Protein AF-A0A955T442-F1 (afdb_monomer)

Radius of gyration: 25.17 Å; Cα contacts (8 Å, |Δi|>4): 333; chains: 1; bounding box: 61×81×56 Å

Sequence (252 aa):
MSHRILSFNLIAILFVHSTSFGSAYDEAKENAAMAREALIRSRHTLHAYLDRRDPVTGLLPRSGQHPAWYVRDSAADLYPFLVLAARFVEPSVYENEMHEILRREIQQSTRLGWLSDNVAAGGGFEDPEIDLDRLIFGSSEYAKDGLLPLSERLGRTAWLDRMVHITDDILSHAPYETRFGKIPSLGSEVNGEMLQVLTRLAYLTHDPRYIDQAITITRFYFEEVIPKSNGLPPQTWNLAEEKPELGYFNLA

Structure (mmCIF, N/CA/C/O backbone):
data_AF-A0A955T442-F1
#
_entry.id   AF-A0A955T442-F1
#
loop_
_atom_site.group_PDB
_atom_site.id
_atom_site.type_symbol
_atom_site.label_atom_id
_atom_site.label_alt_id
_atom_site.label_comp_id
_atom_site.label_asym_id
_atom_site.label_entity_id
_atom_site.label_seq_id
_atom_site.pdbx_PDB_ins_code
_atom_site.Cartn_x
_atom_site.Cartn_y
_atom_site.Cartn_z
_atom_site.occupancy
_atom_site.B_iso_or_equiv
_atom_site.auth_seq_id
_atom_site.auth_comp_id
_atom_site.auth_asym_id
_atom_site.auth_atom_id
_atom_site.pdbx_PDB_model_num
ATOM 1 N N . MET A 1 1 ? 46.089 61.384 26.297 1.00 47.59 1 MET A N 1
ATOM 2 C CA . MET A 1 1 ? 44.889 60.774 25.686 1.00 47.59 1 MET A CA 1
ATOM 3 C C . MET A 1 1 ? 45.105 60.715 24.187 1.00 47.59 1 MET A C 1
ATOM 5 O O . MET A 1 1 ? 45.057 61.752 23.548 1.00 47.59 1 MET A O 1
ATOM 9 N N . SER A 1 2 ? 45.437 59.550 23.635 1.00 37.97 2 SER A N 1
ATOM 10 C CA . SER A 1 2 ? 45.362 59.332 22.188 1.00 37.97 2 SER A CA 1
ATOM 11 C C . SER A 1 2 ? 45.234 57.837 21.920 1.00 37.97 2 SER A C 1
ATOM 13 O O . SER A 1 2 ? 45.897 57.020 22.559 1.00 37.97 2 SER A O 1
ATOM 15 N N . HIS A 1 3 ? 44.271 57.512 21.072 1.00 38.09 3 HIS A N 1
ATOM 16 C CA . HIS A 1 3 ? 43.607 56.226 20.956 1.00 38.09 3 HIS A CA 1
ATOM 17 C C . HIS A 1 3 ? 44.457 55.194 20.204 1.00 38.09 3 HIS A C 1
ATOM 19 O O . HIS A 1 3 ? 44.985 55.466 19.130 1.00 38.09 3 HIS A O 1
ATOM 25 N N . ARG A 1 4 ? 44.534 53.974 20.750 1.00 43.00 4 ARG A N 1
ATOM 26 C CA . ARG A 1 4 ? 44.951 52.779 20.007 1.00 43.00 4 ARG A CA 1
ATOM 27 C C . ARG A 1 4 ? 43.800 52.370 19.087 1.00 43.00 4 ARG A C 1
ATOM 29 O O . ARG A 1 4 ? 42.778 51.903 19.578 1.00 43.00 4 ARG A O 1
ATOM 36 N N . ILE A 1 5 ? 43.965 52.538 17.779 1.00 42.72 5 ILE A N 1
ATOM 37 C CA . ILE A 1 5 ? 43.077 51.937 16.779 1.00 42.72 5 ILE A CA 1
ATOM 38 C C . ILE A 1 5 ? 43.714 50.607 16.375 1.00 42.72 5 ILE A C 1
ATOM 40 O O . ILE A 1 5 ? 44.768 50.575 15.745 1.00 42.72 5 ILE A O 1
ATOM 44 N N . LEU A 1 6 ? 43.103 49.511 16.825 1.00 41.78 6 LEU A N 1
ATOM 45 C CA . LEU A 1 6 ? 43.434 48.155 16.406 1.00 41.78 6 LEU A CA 1
ATOM 46 C C . LEU A 1 6 ? 42.739 47.910 15.059 1.00 41.78 6 LEU A C 1
ATOM 48 O O . LEU A 1 6 ? 41.518 47.780 15.002 1.00 41.78 6 LEU A O 1
ATOM 52 N N . SER A 1 7 ? 43.504 47.870 13.974 1.00 40.44 7 SER A N 1
ATOM 53 C CA . SER A 1 7 ? 42.997 47.493 12.654 1.00 40.44 7 SER A CA 1
ATOM 54 C C . SER A 1 7 ? 42.839 45.971 12.592 1.00 40.44 7 SER A C 1
ATOM 56 O O . SER A 1 7 ? 43.817 45.249 12.403 1.00 40.44 7 SER A O 1
ATOM 58 N N . PHE A 1 8 ? 41.618 45.467 12.770 1.00 41.31 8 PHE A N 1
ATOM 59 C CA . PHE A 1 8 ? 41.282 44.075 12.466 1.00 41.31 8 PHE A CA 1
ATOM 60 C C . PHE A 1 8 ? 41.100 43.930 10.950 1.00 41.31 8 PHE A C 1
ATOM 62 O O . PHE A 1 8 ? 40.083 44.340 10.396 1.00 41.31 8 PHE A O 1
ATOM 69 N N . ASN A 1 9 ? 42.089 43.348 10.270 1.00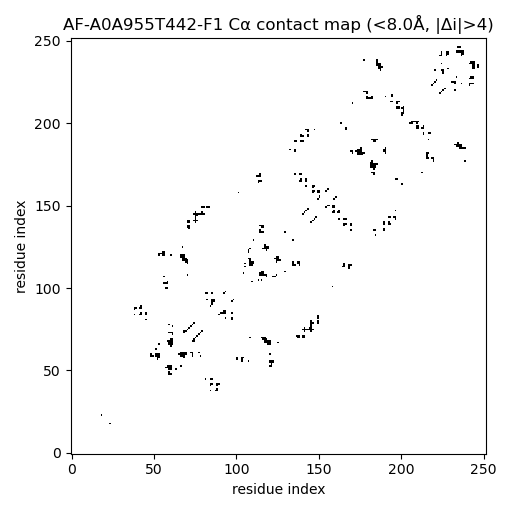 40.62 9 ASN A N 1
ATOM 70 C CA . ASN A 1 9 ? 41.908 42.851 8.909 1.00 40.62 9 ASN A CA 1
ATOM 71 C C . ASN A 1 9 ? 41.156 41.517 8.978 1.00 40.62 9 ASN A C 1
ATOM 73 O O . ASN A 1 9 ? 41.731 40.490 9.336 1.00 40.62 9 ASN A O 1
ATOM 77 N N . LEU A 1 10 ? 39.866 41.540 8.653 1.00 41.31 10 LEU A N 1
ATOM 78 C CA . LEU A 1 10 ? 39.067 40.339 8.441 1.00 41.31 10 LEU A CA 1
ATOM 79 C C . LEU A 1 10 ? 39.351 39.824 7.020 1.00 41.31 10 LEU A C 1
ATOM 81 O O . LEU A 1 10 ? 38.759 40.295 6.052 1.00 41.31 10 LEU A O 1
ATOM 85 N N . ILE A 1 11 ? 40.284 38.881 6.878 1.00 48.84 11 ILE A N 1
ATOM 86 C CA . ILE A 1 11 ? 40.442 38.125 5.630 1.00 48.84 11 ILE A CA 1
ATOM 87 C C . ILE A 1 11 ? 39.352 37.053 5.622 1.00 48.84 11 ILE A C 1
ATOM 89 O O . ILE A 1 11 ? 39.471 36.021 6.280 1.00 48.84 11 ILE A O 1
ATOM 93 N N . ALA A 1 12 ? 38.269 37.306 4.890 1.00 45.19 12 ALA A N 1
ATOM 94 C CA . ALA A 1 12 ? 37.307 36.272 4.541 1.00 45.19 12 ALA A CA 1
ATOM 95 C C . ALA A 1 12 ? 37.943 35.358 3.481 1.00 45.19 12 ALA A C 1
ATOM 97 O O . ALA A 1 12 ? 38.034 35.718 2.308 1.00 45.19 12 ALA A O 1
ATOM 98 N N . ILE A 1 13 ? 38.416 34.181 3.895 1.00 52.16 13 ILE A N 1
ATOM 99 C CA . ILE A 1 13 ? 38.818 33.123 2.965 1.00 52.16 13 ILE A CA 1
ATOM 100 C C . ILE A 1 13 ? 37.532 32.482 2.433 1.00 52.16 13 ILE A C 1
ATOM 102 O O . ILE A 1 13 ? 36.946 31.605 3.064 1.00 52.16 13 ILE A O 1
ATOM 106 N N . LEU A 1 14 ? 37.076 32.942 1.269 1.00 45.91 14 LEU A N 1
ATOM 107 C CA . LEU A 1 14 ? 36.134 32.196 0.440 1.00 45.91 14 LEU A CA 1
ATOM 108 C C . LEU A 1 14 ? 36.872 30.966 -0.104 1.00 45.91 14 LEU A C 1
ATOM 110 O O . LEU A 1 14 ? 37.621 31.061 -1.075 1.00 45.91 14 LEU A O 1
ATOM 114 N N . PHE A 1 15 ? 36.678 29.808 0.529 1.00 46.88 15 PHE A N 1
ATOM 115 C CA . PHE A 1 15 ? 37.059 28.523 -0.057 1.00 46.88 15 PHE A CA 1
ATOM 116 C C . PHE A 1 15 ? 36.136 28.226 -1.244 1.00 46.88 15 PHE A C 1
ATOM 118 O O . PHE A 1 15 ? 35.135 27.525 -1.122 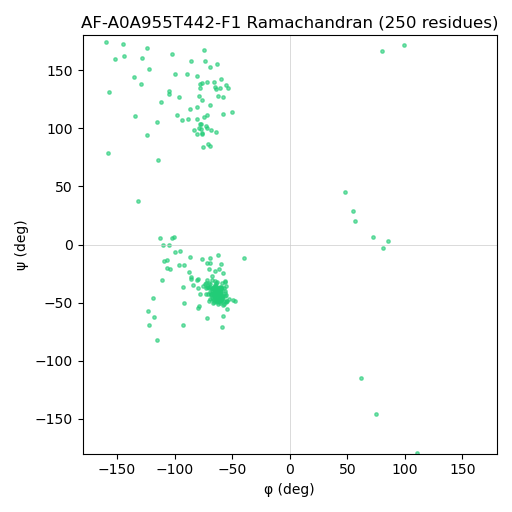1.00 46.88 15 PHE A O 1
ATOM 125 N N . VAL A 1 16 ? 36.481 28.757 -2.415 1.00 52.88 16 VAL A N 1
ATOM 126 C CA . VAL A 1 16 ? 35.985 28.221 -3.681 1.00 52.88 16 VAL A CA 1
ATOM 127 C C . VAL A 1 16 ? 36.698 26.886 -3.879 1.00 52.88 16 VAL A C 1
ATOM 129 O O . VAL A 1 16 ? 37.867 26.855 -4.266 1.00 52.88 16 VAL A O 1
ATOM 132 N N . HIS A 1 17 ? 36.021 25.776 -3.576 1.00 55.41 17 HIS A N 1
ATOM 133 C CA . HIS A 1 17 ? 36.455 24.472 -4.071 1.00 55.41 17 HIS A CA 1
ATOM 134 C C . HIS A 1 17 ? 36.343 24.514 -5.593 1.00 55.41 17 HIS A C 1
ATOM 136 O O . HIS A 1 17 ? 35.268 24.357 -6.164 1.00 55.41 17 HIS A O 1
ATOM 142 N N . SER A 1 18 ? 37.462 24.787 -6.253 1.00 53.59 18 SER A N 1
ATOM 143 C CA . SER A 1 18 ? 37.604 24.577 -7.685 1.00 53.59 18 SER A CA 1
ATOM 144 C C . SER A 1 18 ? 37.770 23.076 -7.892 1.00 53.59 18 SER A C 1
ATOM 146 O O . SER A 1 18 ? 38.882 22.559 -7.958 1.00 53.59 18 SER A O 1
ATOM 148 N N . THR A 1 19 ? 36.657 22.345 -7.948 1.00 58.25 19 THR A N 1
ATOM 149 C CA . THR A 1 19 ? 36.670 21.011 -8.545 1.00 58.25 19 THR A CA 1
ATOM 150 C C . THR A 1 19 ? 37.168 21.179 -9.974 1.00 58.25 19 THR A C 1
ATOM 152 O O . THR A 1 19 ? 36.542 21.840 -10.803 1.00 58.25 19 THR A O 1
ATOM 155 N N . SER A 1 20 ? 38.362 20.657 -10.254 1.00 60.78 20 SER A N 1
ATOM 156 C CA . SER A 1 20 ? 38.887 20.665 -11.613 1.00 60.78 20 SER A CA 1
ATOM 157 C C . SER A 1 20 ? 37.916 19.894 -12.511 1.00 60.78 20 SER A C 1
ATOM 159 O O . SER A 1 20 ? 37.349 18.880 -12.102 1.00 60.78 20 SER A O 1
ATOM 161 N N . PHE A 1 21 ? 37.718 20.349 -13.745 1.00 60.56 21 PHE A N 1
ATOM 162 C CA . PHE A 1 21 ? 36.822 19.666 -14.681 1.00 60.56 21 PHE A CA 1
ATOM 163 C C . PHE A 1 21 ? 37.217 18.190 -14.893 1.00 60.56 21 PHE A C 1
ATOM 165 O O . PHE A 1 21 ? 36.347 17.344 -15.065 1.00 60.56 21 PHE A O 1
ATOM 172 N N . GLY A 1 22 ? 38.517 17.869 -14.805 1.00 68.56 22 GLY A N 1
ATOM 173 C CA . GLY A 1 22 ? 39.028 16.495 -14.869 1.00 68.56 22 GLY A CA 1
ATOM 174 C C . GLY A 1 22 ? 38.540 15.617 -13.714 1.00 68.56 22 GLY A C 1
ATOM 175 O O . GLY A 1 22 ? 37.997 14.548 -13.960 1.00 68.56 22 GLY A O 1
ATOM 176 N N . SER A 1 23 ? 38.623 16.103 -12.470 1.00 80.75 23 SER A N 1
ATOM 177 C CA . SER A 1 23 ? 38.132 15.348 -11.307 1.00 80.75 23 SER A CA 1
ATOM 178 C C . SER A 1 23 ? 36.609 15.173 -11.318 1.00 80.75 23 SER A C 1
ATOM 180 O O . SER A 1 23 ? 36.122 14.106 -10.967 1.00 80.75 23 SER A O 1
ATOM 182 N N . ALA A 1 24 ? 35.855 16.184 -11.768 1.00 88.75 24 ALA A N 1
ATOM 183 C CA . ALA A 1 24 ? 34.398 16.075 -11.902 1.00 88.75 24 ALA A CA 1
ATOM 184 C C . ALA A 1 24 ? 33.981 15.111 -13.031 1.00 88.75 24 ALA A C 1
ATOM 186 O O . ALA A 1 24 ? 32.970 14.421 -12.920 1.00 88.75 24 ALA A O 1
ATOM 187 N N . TYR A 1 25 ? 34.756 15.048 -14.119 1.00 91.06 25 TYR A N 1
ATOM 188 C CA . TYR A 1 25 ? 34.523 14.109 -15.215 1.00 91.06 25 TYR A CA 1
ATOM 189 C C . TYR A 1 25 ? 34.783 12.657 -14.799 1.00 91.06 25 TYR A C 1
ATOM 191 O O . TYR A 1 25 ? 33.980 11.779 -15.118 1.00 91.06 25 TYR A O 1
ATOM 199 N N . ASP A 1 26 ? 35.870 12.402 -14.067 1.00 92.38 26 ASP A N 1
ATOM 200 C CA . ASP A 1 26 ? 36.186 11.061 -13.569 1.00 92.38 26 ASP A CA 1
ATOM 201 C C . ASP A 1 26 ? 35.134 10.579 -12.555 1.00 92.38 26 ASP A C 1
ATOM 203 O O . ASP A 1 26 ? 34.623 9.467 -12.692 1.00 92.38 26 ASP A O 1
ATOM 207 N N . GLU A 1 27 ? 34.699 11.445 -11.633 1.00 93.31 27 GLU A N 1
ATOM 208 C CA . GLU A 1 27 ? 33.597 11.149 -10.705 1.00 93.31 27 GLU A CA 1
ATOM 209 C C . GLU A 1 27 ? 32.282 10.866 -11.451 1.00 93.31 27 GLU A C 1
ATOM 211 O O . GLU A 1 27 ? 31.588 9.885 -11.173 1.00 93.31 27 GLU A O 1
ATOM 216 N N . ALA A 1 28 ? 31.942 11.678 -12.458 1.00 95.12 28 ALA A N 1
ATOM 217 C CA . ALA A 1 28 ? 30.762 11.442 -13.284 1.00 95.12 28 ALA A CA 1
ATOM 218 C C . ALA A 1 28 ? 30.835 10.094 -14.022 1.00 95.12 28 ALA A C 1
ATOM 220 O O . ALA A 1 28 ? 29.820 9.409 -14.157 1.00 95.12 28 ALA A O 1
ATOM 221 N N . LYS A 1 29 ? 32.024 9.687 -14.477 1.00 96.12 29 LYS A N 1
ATOM 222 C CA . LYS A 1 29 ? 32.248 8.403 -15.150 1.00 96.12 29 LYS A CA 1
ATOM 223 C C . LYS A 1 29 ? 32.085 7.217 -14.196 1.00 96.12 29 LYS A C 1
ATOM 225 O O . LYS A 1 29 ? 31.463 6.225 -14.580 1.00 96.12 29 LYS A O 1
ATOM 230 N N . GLU A 1 30 ? 32.606 7.310 -12.976 1.00 95.56 30 GLU A N 1
ATOM 231 C CA . GLU A 1 30 ? 32.430 6.284 -11.939 1.00 95.56 30 GLU A CA 1
ATOM 232 C C . GLU A 1 30 ? 30.958 6.150 -11.533 1.00 95.56 30 GLU A C 1
ATOM 234 O O . GLU A 1 30 ? 30.392 5.053 -11.584 1.00 95.56 30 GLU A O 1
ATOM 239 N N . ASN A 1 31 ? 30.295 7.277 -11.262 1.00 96.06 31 ASN A N 1
ATOM 240 C CA . ASN A 1 31 ? 28.868 7.318 -10.952 1.00 96.06 31 ASN A CA 1
ATOM 241 C C . ASN A 1 31 ? 28.018 6.751 -12.099 1.00 96.06 31 ASN A C 1
ATOM 243 O O . ASN A 1 31 ? 27.077 5.994 -11.857 1.00 96.06 31 ASN A O 1
ATOM 247 N N . ALA A 1 32 ? 28.365 7.047 -13.357 1.00 97.00 32 ALA A N 1
ATOM 248 C CA . ALA A 1 32 ? 27.682 6.487 -14.521 1.00 97.00 32 ALA A CA 1
ATOM 249 C C . ALA A 1 32 ? 27.841 4.961 -14.614 1.00 97.00 32 ALA A C 1
ATOM 251 O O . ALA A 1 32 ? 26.884 4.266 -14.964 1.00 97.00 32 ALA A O 1
ATOM 252 N N . ALA A 1 33 ? 29.017 4.420 -14.281 1.00 97.56 33 ALA A N 1
ATOM 253 C CA . ALA A 1 33 ? 29.239 2.977 -14.254 1.00 97.56 33 ALA A CA 1
ATOM 254 C C . ALA A 1 33 ? 28.392 2.293 -13.167 1.00 97.56 33 ALA A C 1
ATOM 256 O O . ALA A 1 33 ? 27.735 1.288 -13.447 1.00 97.56 33 ALA A O 1
ATOM 257 N N . MET A 1 34 ? 28.341 2.869 -11.961 1.00 97.50 34 MET A N 1
ATOM 258 C CA . MET A 1 34 ? 27.515 2.362 -10.859 1.00 97.50 34 MET A CA 1
ATOM 259 C C . MET A 1 34 ? 26.017 2.448 -11.172 1.00 97.50 34 MET A C 1
ATOM 261 O O . MET A 1 34 ? 25.286 1.477 -10.969 1.00 97.50 34 MET A O 1
ATOM 265 N N . ALA A 1 35 ? 25.558 3.573 -11.726 1.00 96.38 35 ALA A N 1
ATOM 266 C CA . ALA A 1 35 ? 24.167 3.752 -12.134 1.00 96.38 35 ALA A CA 1
ATOM 267 C C . ALA A 1 35 ? 23.767 2.750 -13.225 1.00 96.38 35 ALA A C 1
ATOM 269 O O . ALA A 1 35 ? 22.703 2.136 -13.146 1.00 96.38 35 ALA A O 1
ATOM 270 N N . ARG A 1 36 ? 24.637 2.523 -14.219 1.00 97.12 36 ARG A N 1
ATOM 271 C CA . ARG A 1 36 ? 24.405 1.519 -15.264 1.00 97.12 36 ARG A CA 1
ATOM 272 C C . ARG A 1 36 ? 24.244 0.120 -14.673 1.00 97.12 36 ARG A C 1
ATOM 274 O O . ARG A 1 36 ? 23.314 -0.583 -15.056 1.00 97.12 36 ARG A O 1
ATOM 281 N N . GLU A 1 37 ? 25.116 -0.274 -13.749 1.00 97.62 37 GLU A N 1
ATOM 282 C CA . GLU A 1 37 ? 25.021 -1.578 -13.086 1.00 97.62 37 GLU A CA 1
ATOM 283 C C . GLU A 1 37 ? 23.717 -1.715 -12.286 1.00 97.62 37 GLU A C 1
ATOM 285 O O . GLU A 1 37 ? 23.029 -2.732 -12.388 1.00 97.62 37 GLU A O 1
ATOM 290 N N . ALA A 1 38 ? 23.320 -0.673 -11.550 1.00 96.69 38 ALA A N 1
ATOM 291 C CA . ALA A 1 38 ? 22.060 -0.661 -10.808 1.00 96.69 38 ALA A CA 1
ATOM 292 C C . ALA A 1 38 ? 20.837 -0.824 -11.731 1.00 96.69 38 ALA A C 1
ATOM 294 O O . ALA A 1 38 ? 19.930 -1.603 -11.425 1.00 96.69 38 ALA A O 1
ATOM 295 N N . LEU A 1 39 ? 20.822 -0.152 -12.888 1.00 97.00 39 LEU A N 1
ATOM 296 C CA . LEU A 1 39 ? 19.744 -0.274 -13.875 1.00 97.00 39 LEU A CA 1
ATOM 297 C C . LEU A 1 39 ? 19.707 -1.669 -14.518 1.00 97.00 39 LEU A C 1
ATOM 299 O O . LEU A 1 39 ? 18.627 -2.235 -14.684 1.00 97.00 39 LEU A O 1
ATOM 303 N N . ILE A 1 40 ? 20.868 -2.259 -14.824 1.00 98.00 40 ILE A N 1
ATOM 304 C CA . ILE A 1 40 ? 20.955 -3.632 -15.348 1.00 98.00 40 ILE A CA 1
ATOM 305 C C . ILE A 1 40 ? 20.389 -4.629 -14.331 1.00 98.00 40 ILE A C 1
ATOM 307 O O . ILE A 1 40 ? 19.549 -5.456 -14.686 1.00 98.00 40 ILE A O 1
ATOM 311 N N . ARG A 1 41 ? 20.779 -4.526 -13.055 1.00 97.94 41 ARG A N 1
ATOM 312 C CA . ARG A 1 41 ? 20.248 -5.397 -11.993 1.00 97.94 41 ARG A CA 1
ATOM 313 C C . ARG A 1 41 ? 18.753 -5.207 -11.783 1.00 97.94 41 ARG A C 1
ATOM 315 O O . ARG A 1 41 ? 18.041 -6.196 -11.661 1.00 97.94 41 ARG A O 1
ATOM 322 N N . SER A 1 42 ? 18.273 -3.966 -11.812 1.00 97.81 42 SER A N 1
ATOM 323 C CA . SER A 1 42 ? 16.840 -3.663 -11.706 1.00 97.81 42 SER A CA 1
ATOM 324 C C . SER A 1 42 ? 16.051 -4.317 -12.842 1.00 97.81 42 SER A C 1
ATOM 326 O O . SER A 1 42 ? 15.024 -4.948 -12.598 1.00 97.81 42 SER A O 1
ATOM 328 N N . ARG A 1 43 ? 16.572 -4.255 -14.076 1.00 98.31 43 ARG A N 1
ATOM 329 C CA . ARG A 1 43 ? 15.989 -4.944 -15.234 1.00 98.31 43 ARG A CA 1
ATOM 330 C C . ARG A 1 43 ? 15.997 -6.466 -15.063 1.00 98.31 43 ARG A C 1
ATOM 332 O O . ARG A 1 43 ? 15.005 -7.110 -15.385 1.00 98.31 43 ARG A O 1
ATOM 339 N N . HIS A 1 44 ? 17.078 -7.053 -14.551 1.00 98.19 44 HIS A N 1
ATOM 340 C CA . HIS A 1 44 ? 17.126 -8.497 -14.294 1.00 98.19 44 HIS A CA 1
ATOM 341 C C . HIS A 1 44 ? 16.111 -8.927 -13.229 1.00 98.19 44 HIS A C 1
ATOM 343 O O . HIS A 1 44 ? 15.413 -9.918 -13.431 1.00 98.19 44 HIS A O 1
ATOM 349 N N . THR A 1 45 ? 15.984 -8.177 -12.132 1.00 97.00 45 THR A N 1
ATOM 350 C CA . THR A 1 45 ? 14.983 -8.442 -11.089 1.00 97.00 45 THR A CA 1
ATOM 351 C C . THR A 1 45 ? 13.561 -8.337 -11.639 1.00 97.00 45 THR A C 1
ATOM 353 O O . THR A 1 45 ? 12.744 -9.214 -11.367 1.00 97.00 45 THR A O 1
ATOM 356 N N . LEU A 1 46 ? 13.279 -7.316 -12.457 1.00 98.25 46 LEU A N 1
ATOM 357 C CA . LEU A 1 46 ? 11.990 -7.143 -13.131 1.00 98.25 46 LEU A CA 1
ATOM 358 C C . LEU A 1 46 ? 11.597 -8.385 -13.936 1.00 98.25 46 LEU A C 1
ATOM 360 O O . LEU A 1 46 ? 10.544 -8.967 -13.686 1.00 98.25 46 LEU A O 1
ATOM 364 N N . HIS A 1 47 ? 12.458 -8.826 -14.855 1.00 98.31 47 HIS A N 1
ATOM 365 C CA . HIS A 1 47 ? 12.161 -9.991 -15.696 1.00 98.31 47 HIS A CA 1
ATOM 366 C C . HIS A 1 47 ? 12.101 -11.290 -14.892 1.00 98.31 47 HIS A C 1
ATOM 368 O O . HIS A 1 47 ? 11.197 -12.092 -15.097 1.00 98.31 47 HIS A O 1
ATOM 374 N N . ALA A 1 48 ? 12.967 -11.454 -13.886 1.00 96.94 48 ALA A N 1
ATOM 375 C CA . ALA A 1 48 ? 12.917 -12.612 -13.002 1.00 96.94 48 ALA A CA 1
ATOM 376 C C . ALA A 1 48 ? 11.543 -12.769 -12.322 1.00 96.94 48 ALA A C 1
ATOM 378 O O . ALA A 1 48 ? 11.052 -13.889 -12.185 1.00 96.94 48 ALA A O 1
ATOM 379 N N . TYR A 1 49 ? 10.907 -11.681 -11.895 1.00 97.69 49 TYR A N 1
ATOM 380 C CA . TYR A 1 49 ? 9.570 -11.753 -11.305 1.00 97.69 49 TYR A CA 1
ATOM 381 C C . TYR A 1 49 ? 8.457 -11.876 -12.351 1.00 97.69 49 TYR A C 1
ATOM 383 O O . TYR A 1 49 ? 7.515 -12.639 -12.134 1.00 97.69 49 TYR A O 1
ATOM 391 N N . LEU A 1 50 ? 8.576 -11.207 -13.502 1.00 97.88 50 LEU A N 1
ATOM 392 C CA . LEU A 1 50 ? 7.612 -11.335 -14.601 1.00 97.88 50 LEU A CA 1
ATOM 393 C C . LEU A 1 50 ? 7.499 -12.767 -15.139 1.00 97.88 50 LEU A C 1
ATOM 395 O O . LEU A 1 50 ? 6.388 -13.208 -15.445 1.00 97.88 50 LEU A O 1
ATOM 399 N N . ASP A 1 51 ? 8.618 -13.490 -15.196 1.00 97.25 51 ASP A N 1
ATOM 400 C CA . ASP A 1 51 ? 8.688 -14.897 -15.614 1.00 97.25 51 ASP A CA 1
ATOM 401 C C . ASP A 1 51 ? 8.042 -15.858 -14.604 1.00 97.25 51 ASP A C 1
ATOM 403 O O . ASP A 1 51 ? 7.765 -17.013 -14.923 1.00 97.25 51 ASP A O 1
ATOM 407 N N . ARG A 1 52 ? 7.808 -15.395 -13.371 1.00 97.00 52 ARG A N 1
ATOM 408 C CA . ARG A 1 52 ? 7.208 -16.175 -12.279 1.00 97.00 52 ARG A CA 1
ATOM 409 C C . ARG A 1 52 ? 5.739 -15.852 -12.042 1.00 97.00 52 ARG A C 1
ATOM 411 O O . ARG A 1 52 ? 5.178 -16.342 -11.065 1.00 97.00 52 ARG A O 1
ATOM 418 N N . ARG A 1 53 ? 5.126 -15.022 -12.891 1.00 97.06 53 ARG A N 1
ATOM 419 C CA . ARG A 1 53 ? 3.694 -14.728 -12.791 1.00 97.06 53 ARG A CA 1
ATOM 420 C C . ARG A 1 53 ? 2.894 -16.018 -12.818 1.00 97.06 53 ARG A C 1
ATOM 422 O O . ARG A 1 53 ? 3.160 -16.911 -13.624 1.00 97.06 53 ARG A O 1
ATOM 429 N N . ASP A 1 54 ? 1.895 -16.081 -11.955 1.00 98.00 54 ASP A N 1
ATOM 430 C CA . ASP A 1 54 ? 0.948 -17.177 -11.978 1.00 98.00 54 ASP A CA 1
ATOM 431 C C . ASP A 1 54 ? 0.207 -17.167 -13.333 1.00 98.00 54 ASP A C 1
ATOM 433 O O . ASP A 1 54 ? -0.309 -16.124 -13.745 1.00 98.00 54 ASP A O 1
ATOM 437 N N . PRO A 1 55 ? 0.169 -18.292 -14.067 1.00 97.19 55 PRO A N 1
ATOM 438 C CA . PRO A 1 55 ? -0.371 -18.322 -15.424 1.00 97.19 55 PRO A CA 1
ATOM 439 C C . PRO A 1 55 ? -1.898 -18.182 -15.477 1.00 97.19 55 PRO A C 1
ATOM 441 O O . PRO A 1 55 ? -2.440 -17.927 -16.552 1.00 97.19 55 PRO A O 1
ATOM 444 N N . VAL A 1 56 ? -2.597 -18.368 -14.354 1.00 97.88 56 VAL A N 1
ATOM 445 C CA . VAL A 1 56 ? -4.058 -18.262 -14.270 1.00 97.88 56 VAL A CA 1
ATOM 446 C C . VAL A 1 56 ? -4.458 -16.845 -13.884 1.00 97.88 56 VAL A C 1
ATOM 448 O O . VAL A 1 56 ? -5.284 -16.225 -14.555 1.00 97.88 56 VAL A O 1
ATOM 451 N N . THR A 1 57 ? -3.856 -16.315 -12.822 1.00 98.19 57 THR A N 1
ATOM 452 C CA . THR A 1 57 ? -4.210 -15.001 -12.278 1.00 98.19 57 THR A CA 1
ATOM 453 C C . THR A 1 57 ? -3.464 -13.867 -12.977 1.00 98.19 57 THR A C 1
ATOM 455 O O . THR A 1 57 ? -3.962 -12.744 -13.040 1.00 98.19 57 THR A O 1
ATOM 458 N N . GLY A 1 58 ? -2.273 -14.130 -13.516 1.00 98.06 58 GLY A N 1
ATOM 459 C CA . GLY A 1 58 ? -1.357 -13.103 -14.013 1.00 98.06 58 GLY A CA 1
ATOM 460 C C . GLY A 1 58 ? -0.676 -12.291 -12.904 1.00 98.06 58 GLY A C 1
ATOM 461 O O . GLY A 1 58 ? 0.015 -11.319 -13.214 1.00 98.06 58 GLY A O 1
ATOM 462 N N . LEU A 1 59 ? -0.866 -12.664 -11.634 1.00 98.50 59 LEU A N 1
ATOM 463 C CA . LEU A 1 59 ? -0.302 -11.977 -10.474 1.00 98.50 59 LEU A CA 1
ATOM 464 C C . LEU A 1 59 ? 1.109 -12.467 -10.148 1.00 98.50 59 LEU A C 1
ATOM 466 O O . LEU A 1 59 ? 1.526 -13.561 -10.534 1.00 98.50 59 LEU A O 1
ATOM 470 N N . LEU A 1 60 ? 1.859 -11.621 -9.443 1.00 98.38 60 LEU A N 1
ATOM 471 C CA . LEU A 1 60 ? 3.207 -11.936 -8.981 1.00 98.38 60 LEU A CA 1
ATOM 472 C C . LEU A 1 60 ? 3.166 -12.787 -7.702 1.00 98.38 60 LEU A C 1
ATOM 474 O O . LEU A 1 60 ? 2.310 -12.575 -6.845 1.00 98.38 60 LEU A O 1
ATOM 478 N N . PRO A 1 61 ? 4.110 -13.716 -7.522 1.00 97.31 61 PRO A N 1
ATOM 479 C CA . PRO A 1 61 ? 4.183 -14.489 -6.294 1.00 97.31 61 PRO A CA 1
ATOM 480 C C . PRO A 1 61 ? 4.712 -13.625 -5.143 1.00 97.31 61 PRO A C 1
ATOM 482 O O . PRO A 1 61 ? 5.445 -12.657 -5.360 1.00 97.31 61 PRO A O 1
ATOM 485 N N . ARG A 1 62 ? 4.423 -14.009 -3.899 1.00 94.88 62 ARG A N 1
ATOM 486 C CA . ARG A 1 62 ? 5.071 -13.444 -2.704 1.00 94.88 62 ARG A CA 1
ATOM 487 C C . ARG A 1 62 ? 6.581 -13.657 -2.734 1.00 94.88 62 ARG A C 1
ATOM 489 O O . ARG A 1 62 ? 7.355 -12.784 -2.364 1.00 94.88 62 ARG A O 1
ATOM 496 N N . SER A 1 63 ? 7.014 -14.843 -3.151 1.00 92.06 63 SER A N 1
ATOM 497 C CA . SER A 1 63 ? 8.431 -15.184 -3.309 1.00 92.06 63 SER A CA 1
ATOM 498 C C . SER A 1 63 ? 8.595 -16.379 -4.244 1.00 92.06 63 SER A C 1
ATOM 500 O O . SER A 1 63 ? 7.625 -17.049 -4.585 1.00 92.06 63 SER A O 1
ATOM 502 N N . GLY A 1 64 ? 9.834 -16.737 -4.591 1.00 85.25 64 GLY A N 1
ATOM 503 C CA . GLY A 1 64 ? 10.101 -17.932 -5.402 1.00 85.25 64 GLY A CA 1
ATOM 504 C C . GLY A 1 64 ? 9.616 -19.262 -4.796 1.00 85.25 64 GLY A C 1
ATOM 505 O O . GLY A 1 64 ? 9.520 -20.240 -5.529 1.00 85.25 64 GLY A O 1
ATOM 506 N N . GLN A 1 65 ? 9.317 -19.312 -3.492 1.00 90.00 65 GLN A N 1
ATOM 507 C CA . GLN A 1 65 ? 8.785 -20.499 -2.802 1.00 90.00 65 GLN A CA 1
ATOM 508 C C . GLN A 1 65 ? 7.296 -20.380 -2.443 1.00 90.00 65 GLN A C 1
ATOM 510 O O . GLN A 1 65 ? 6.673 -21.381 -2.105 1.00 90.00 65 GLN A O 1
ATOM 515 N N . HIS A 1 66 ? 6.725 -19.176 -2.522 1.00 94.00 66 HIS A N 1
ATOM 516 C CA . HIS A 1 66 ? 5.349 -18.886 -2.121 1.00 94.00 66 HIS A CA 1
ATOM 517 C C . HIS A 1 66 ? 4.622 -18.268 -3.321 1.00 94.00 66 HIS A C 1
ATOM 519 O O . HIS A 1 66 ? 4.750 -17.061 -3.539 1.00 94.00 66 HIS A O 1
ATOM 525 N N . PRO A 1 67 ? 3.919 -19.086 -4.129 1.00 95.75 67 PRO A N 1
ATOM 526 C CA . PRO A 1 67 ? 3.382 -18.658 -5.420 1.00 95.75 67 PRO A CA 1
ATOM 527 C C . PRO A 1 67 ? 2.119 -17.788 -5.320 1.00 95.75 67 PRO A C 1
ATOM 529 O O . PRO A 1 67 ? 1.722 -17.193 -6.315 1.00 95.75 67 PRO A O 1
ATOM 532 N N . ALA A 1 68 ? 1.489 -17.717 -4.146 1.00 97.44 68 ALA A N 1
ATOM 533 C CA . ALA A 1 68 ? 0.320 -16.878 -3.901 1.00 97.44 68 ALA A CA 1
ATOM 534 C C . ALA A 1 68 ? 0.673 -15.380 -3.906 1.00 97.44 68 ALA A C 1
ATOM 536 O O . ALA A 1 68 ? 1.796 -14.997 -3.566 1.00 97.44 68 ALA A O 1
ATOM 537 N N . TRP A 1 69 ? -0.302 -14.544 -4.258 1.00 98.44 69 TRP A N 1
ATOM 538 C CA . TRP A 1 69 ? -0.223 -13.087 -4.169 1.00 98.44 69 TRP A CA 1
ATOM 539 C C . TRP A 1 69 ? -0.637 -12.640 -2.771 1.00 98.44 69 TRP A C 1
ATOM 541 O O . TRP A 1 69 ? -1.787 -12.830 -2.372 1.00 98.44 69 TRP A O 1
ATOM 551 N N . TYR A 1 70 ? 0.291 -12.031 -2.039 1.00 98.12 70 TYR A N 1
ATOM 552 C CA . TYR A 1 70 ? 0.025 -11.498 -0.703 1.00 98.12 70 TYR A CA 1
ATOM 553 C C . TYR A 1 70 ? -0.076 -9.985 -0.777 1.00 98.12 70 TYR A C 1
ATOM 555 O O . TYR A 1 70 ? 0.821 -9.343 -1.317 1.00 98.12 70 TYR A O 1
ATOM 563 N N . VAL A 1 71 ? -1.129 -9.391 -0.225 1.00 98.06 71 VAL A N 1
ATOM 564 C CA . VAL A 1 71 ? -1.334 -7.940 -0.358 1.00 98.06 71 VAL A CA 1
ATOM 565 C C . VAL A 1 71 ? -0.188 -7.171 0.302 1.00 98.06 71 VAL A C 1
ATOM 567 O O . VAL A 1 71 ? 0.485 -6.379 -0.348 1.00 98.06 71 VAL A O 1
ATOM 570 N N . ARG A 1 72 ? 0.127 -7.497 1.553 1.00 95.62 72 ARG A N 1
ATOM 571 C CA . ARG A 1 72 ? 1.209 -6.841 2.298 1.00 95.62 72 ARG A CA 1
ATOM 572 C C . ARG A 1 72 ? 2.628 -7.155 1.806 1.00 95.62 72 ARG A C 1
ATOM 574 O O . ARG A 1 72 ? 3.562 -6.545 2.278 1.00 95.62 72 ARG A O 1
ATOM 581 N N . ASP A 1 73 ? 2.813 -8.141 0.923 1.00 96.81 73 ASP A N 1
ATOM 582 C CA . ASP A 1 73 ? 4.150 -8.544 0.458 1.00 96.81 73 ASP A CA 1
ATOM 583 C C . ASP A 1 73 ? 4.275 -8.332 -1.066 1.00 96.81 73 ASP A C 1
ATOM 585 O O . ASP A 1 73 ? 5.066 -7.529 -1.550 1.00 96.81 73 ASP A O 1
ATOM 589 N N . SER A 1 74 ? 3.462 -9.028 -1.866 1.00 97.75 74 SER A N 1
ATOM 590 C CA . SER A 1 74 ? 3.447 -8.895 -3.327 1.00 97.75 74 SER A CA 1
ATOM 591 C C . SER A 1 74 ? 2.936 -7.528 -3.777 1.00 97.75 74 SER A C 1
ATOM 593 O O . SER A 1 74 ? 3.541 -6.921 -4.663 1.00 97.75 74 SER A O 1
ATOM 595 N N . ALA A 1 75 ? 1.825 -7.052 -3.201 1.00 98.31 75 ALA A N 1
ATOM 596 C CA . ALA A 1 75 ? 1.222 -5.784 -3.610 1.00 98.31 75 ALA A CA 1
ATOM 597 C C . ALA A 1 75 ? 1.968 -4.583 -3.026 1.00 98.31 75 ALA A C 1
ATOM 599 O O . ALA A 1 75 ? 2.192 -3.626 -3.757 1.00 98.31 75 ALA A O 1
ATOM 600 N N . ALA A 1 76 ? 2.368 -4.632 -1.755 1.00 98.12 76 ALA A N 1
ATOM 601 C CA . ALA A 1 76 ? 3.058 -3.533 -1.082 1.00 98.12 76 ALA A CA 1
ATOM 602 C C . ALA A 1 76 ? 4.560 -3.474 -1.421 1.00 98.12 76 ALA A C 1
ATOM 604 O O . ALA A 1 76 ? 5.028 -2.473 -1.962 1.00 98.12 76 ALA A O 1
ATOM 605 N N . ASP A 1 77 ? 5.288 -4.578 -1.221 1.00 96.44 77 ASP A N 1
ATOM 606 C CA . ASP A 1 77 ? 6.760 -4.576 -1.166 1.00 96.44 77 ASP A CA 1
ATOM 607 C C . ASP A 1 77 ? 7.462 -5.025 -2.452 1.00 96.44 77 ASP A C 1
ATOM 609 O O . ASP A 1 77 ? 8.690 -4.955 -2.564 1.00 96.44 77 ASP A O 1
ATOM 613 N N . LEU A 1 78 ? 6.711 -5.499 -3.448 1.00 97.69 78 LEU A N 1
ATOM 614 C CA . LEU A 1 78 ? 7.281 -6.036 -4.683 1.00 97.69 78 LEU A CA 1
ATOM 615 C C . LEU A 1 78 ? 6.773 -5.313 -5.925 1.00 97.69 78 LEU A C 1
ATOM 617 O O . LEU A 1 78 ? 7.538 -4.635 -6.615 1.00 97.69 78 LEU A O 1
ATOM 621 N N . TYR A 1 79 ? 5.493 -5.494 -6.245 1.00 98.56 79 TYR A N 1
ATOM 622 C CA . TYR A 1 79 ? 4.910 -5.049 -7.506 1.00 98.56 79 TYR A CA 1
ATOM 623 C C . TYR A 1 79 ? 5.174 -3.557 -7.801 1.00 98.56 79 TYR A C 1
ATOM 625 O O . TYR A 1 79 ? 5.661 -3.258 -8.893 1.00 98.56 79 TYR A O 1
ATOM 633 N N . PRO A 1 80 ? 4.977 -2.615 -6.863 1.00 98.31 80 PRO A N 1
ATOM 634 C CA . PRO A 1 80 ? 5.158 -1.185 -7.109 1.00 98.31 80 PRO A CA 1
ATOM 635 C C . PRO A 1 80 ? 6.603 -0.810 -7.432 1.00 98.31 80 PRO A C 1
ATOM 637 O O . PRO A 1 80 ? 6.867 0.027 -8.298 1.00 98.31 80 PRO A O 1
ATOM 640 N N . PHE A 1 81 ? 7.568 -1.491 -6.819 1.00 97.44 81 PHE A N 1
ATOM 641 C CA . PHE A 1 81 ? 8.981 -1.290 -7.127 1.00 97.44 81 PHE A CA 1
ATOM 642 C C . PHE A 1 81 ? 9.352 -1.854 -8.502 1.00 97.44 81 PHE A C 1
ATOM 644 O O . PHE A 1 81 ? 10.199 -1.277 -9.188 1.00 97.44 81 PHE A O 1
ATOM 651 N N . LEU A 1 82 ? 8.677 -2.914 -8.962 1.00 98.38 82 LEU A N 1
ATOM 652 C CA . LEU A 1 82 ? 8.799 -3.384 -10.345 1.00 98.38 82 LEU A CA 1
ATOM 653 C C . LEU A 1 82 ? 8.174 -2.404 -11.346 1.00 98.38 82 LEU A C 1
ATOM 655 O O . LEU A 1 82 ? 8.754 -2.193 -12.411 1.00 98.38 82 LEU A O 1
ATOM 659 N N . VAL A 1 83 ? 7.063 -1.748 -10.992 1.00 98.69 83 VAL A N 1
ATOM 660 C CA . VAL A 1 83 ? 6.473 -0.664 -11.799 1.00 98.69 83 VAL A CA 1
ATOM 661 C C . VAL A 1 83 ? 7.477 0.479 -11.967 1.00 98.69 83 VAL A C 1
ATOM 663 O O . VAL A 1 83 ? 7.740 0.908 -13.095 1.00 98.69 83 VAL A O 1
ATOM 666 N N . LEU A 1 84 ? 8.098 0.940 -10.873 1.00 97.56 84 LEU A N 1
ATOM 667 C CA . LEU A 1 84 ? 9.151 1.961 -10.937 1.00 97.56 84 LEU A CA 1
ATOM 668 C C . LEU A 1 84 ? 10.346 1.490 -11.768 1.00 97.56 84 LEU A C 1
ATOM 670 O O . LEU A 1 84 ? 10.818 2.236 -12.626 1.00 97.56 84 LEU A O 1
ATOM 674 N N . ALA A 1 85 ? 10.820 0.259 -11.557 1.00 97.81 85 ALA A N 1
ATOM 675 C CA . ALA A 1 85 ? 11.927 -0.296 -12.325 1.00 97.81 85 ALA A CA 1
ATOM 676 C C . ALA A 1 85 ? 11.615 -0.277 -13.828 1.00 97.81 85 ALA A C 1
ATOM 678 O O . ALA A 1 85 ? 12.388 0.292 -14.601 1.00 97.81 85 ALA A O 1
ATOM 679 N N . ALA A 1 86 ? 10.456 -0.807 -14.233 1.00 98.44 86 ALA A N 1
ATOM 680 C CA . ALA A 1 86 ? 9.998 -0.812 -15.620 1.00 98.44 86 ALA A CA 1
ATOM 681 C C . ALA A 1 86 ? 9.949 0.606 -16.203 1.00 98.44 86 ALA A C 1
ATOM 683 O O . ALA A 1 86 ? 10.436 0.836 -17.311 1.00 98.44 86 ALA A O 1
ATOM 684 N N . ARG A 1 87 ? 9.467 1.592 -15.435 1.00 97.12 87 ARG A N 1
ATOM 685 C CA . ARG A 1 87 ? 9.393 2.988 -15.887 1.00 97.12 87 ARG A CA 1
ATOM 686 C C . ARG A 1 87 ? 10.753 3.571 -16.285 1.00 97.12 87 ARG A C 1
ATOM 688 O O . ARG A 1 87 ? 10.795 4.426 -17.177 1.00 97.12 87 ARG A O 1
ATOM 695 N N . PHE A 1 88 ? 11.834 3.145 -15.628 1.00 95.38 88 PHE A N 1
ATOM 696 C CA . PHE A 1 88 ? 13.194 3.626 -15.890 1.00 95.38 88 PHE A CA 1
ATOM 697 C C . PHE A 1 88 ? 13.964 2.782 -16.906 1.00 95.38 88 PHE A C 1
ATOM 699 O O . PHE A 1 88 ? 14.741 3.345 -17.677 1.00 95.38 88 PHE A O 1
ATOM 706 N N . VAL A 1 89 ? 13.787 1.458 -16.907 1.00 97.62 89 VAL A N 1
ATOM 707 C CA . VAL A 1 89 ? 14.642 0.545 -17.692 1.00 97.62 89 VAL A CA 1
ATOM 708 C C . VAL A 1 89 ? 13.961 -0.038 -18.927 1.00 97.62 89 VAL A C 1
ATOM 710 O O . VAL A 1 89 ? 14.658 -0.503 -19.832 1.00 97.62 89 VAL A O 1
ATOM 713 N N . GLU A 1 90 ? 12.626 -0.036 -18.979 1.00 98.06 90 GLU A N 1
ATOM 714 C CA . GLU A 1 90 ? 11.860 -0.656 -20.063 1.00 98.06 90 GLU A CA 1
ATOM 715 C C . GLU A 1 90 ? 10.438 -0.068 -20.193 1.00 98.06 90 GLU A C 1
ATOM 717 O O . GLU A 1 90 ? 9.462 -0.683 -19.758 1.00 98.06 90 GLU A O 1
ATOM 722 N N . PRO A 1 91 ? 10.288 1.122 -20.811 1.00 96.81 91 PRO A N 1
ATOM 723 C CA . PRO A 1 91 ? 9.005 1.825 -20.875 1.00 96.81 91 PRO A CA 1
ATOM 724 C C . PRO A 1 91 ? 7.862 1.015 -21.496 1.00 96.81 91 PRO A C 1
ATOM 726 O O . PRO A 1 91 ? 6.727 1.151 -21.062 1.00 96.81 91 PRO A O 1
ATOM 729 N N . SER A 1 92 ? 8.139 0.133 -22.463 1.00 98.38 92 SER A N 1
ATOM 730 C CA . SER A 1 92 ? 7.109 -0.748 -23.028 1.00 98.38 92 SER A CA 1
ATOM 731 C C . SER A 1 92 ? 6.503 -1.686 -21.983 1.00 98.38 92 SER A C 1
ATOM 733 O O . SER A 1 92 ? 5.295 -1.889 -22.008 1.00 98.38 92 SER A O 1
ATOM 735 N N . VAL A 1 93 ? 7.310 -2.200 -21.047 1.00 98.62 93 VAL A N 1
ATOM 736 C CA . VAL A 1 93 ? 6.838 -3.062 -19.951 1.00 98.62 93 VAL A CA 1
ATOM 737 C C . VAL A 1 93 ? 6.006 -2.274 -18.944 1.00 98.62 93 VAL A C 1
ATOM 739 O O . VAL A 1 93 ? 5.005 -2.768 -18.427 1.00 98.62 93 VAL A O 1
ATOM 742 N N . TYR A 1 94 ? 6.394 -1.025 -18.687 1.00 98.62 94 TYR A N 1
ATOM 743 C CA . TYR A 1 94 ? 5.623 -0.116 -17.844 1.00 98.62 94 TYR A CA 1
ATOM 744 C C . TYR A 1 94 ? 4.241 0.186 -18.444 1.00 98.62 94 TYR A C 1
ATOM 746 O O . TYR A 1 94 ? 3.237 0.030 -17.757 1.00 98.62 94 TYR A O 1
ATOM 754 N N . GLU A 1 95 ? 4.175 0.564 -19.724 1.00 98.06 95 GLU A N 1
ATOM 755 C CA . GLU A 1 95 ? 2.913 0.953 -20.375 1.00 98.06 95 GLU A CA 1
ATOM 756 C C . GLU A 1 95 ? 1.954 -0.233 -20.597 1.00 98.06 95 GLU A C 1
ATOM 758 O O . GLU A 1 95 ? 0.751 -0.027 -20.742 1.00 98.06 95 GLU A O 1
ATOM 763 N N . ASN A 1 96 ? 2.458 -1.474 -20.611 1.00 98.31 96 ASN A N 1
ATOM 764 C CA . ASN A 1 96 ? 1.652 -2.667 -20.880 1.00 98.31 96 ASN A CA 1
ATOM 765 C C . ASN A 1 96 ? 1.583 -3.600 -19.663 1.00 98.31 96 ASN A C 1
ATOM 767 O O . ASN A 1 96 ? 0.612 -3.567 -18.909 1.00 98.31 96 ASN A O 1
ATOM 771 N N . GLU A 1 97 ? 2.592 -4.444 -19.450 1.00 98.56 97 GLU A N 1
ATOM 772 C CA . GLU A 1 97 ? 2.565 -5.540 -18.479 1.00 98.56 97 GLU A CA 1
ATOM 773 C C . GLU A 1 97 ? 2.306 -5.067 -17.049 1.00 98.56 97 GLU A C 1
ATOM 775 O O . GLU A 1 97 ? 1.591 -5.744 -16.312 1.00 98.56 97 GLU A O 1
ATOM 780 N N . MET A 1 98 ? 2.845 -3.914 -16.649 1.00 98.69 98 MET A N 1
ATOM 781 C CA . MET A 1 98 ? 2.576 -3.360 -15.321 1.00 98.69 98 MET A CA 1
ATOM 782 C C . MET A 1 98 ? 1.100 -2.973 -15.173 1.00 98.69 98 MET A C 1
ATOM 784 O O . MET A 1 98 ? 0.442 -3.400 -14.229 1.00 98.69 98 MET A O 1
ATOM 788 N N . HIS A 1 99 ? 0.528 -2.255 -16.141 1.00 98.62 99 HIS A N 1
ATOM 789 C CA . HIS A 1 99 ? -0.902 -1.930 -16.133 1.00 98.62 99 HIS A CA 1
ATOM 790 C C . HIS A 1 99 ? -1.806 -3.173 -16.218 1.00 98.62 99 HIS A C 1
ATOM 792 O O . HIS A 1 99 ? -2.886 -3.188 -15.622 1.00 98.62 99 HIS A O 1
ATOM 798 N N . GLU A 1 100 ? -1.376 -4.231 -16.913 1.00 98.75 100 GLU A N 1
ATOM 799 C CA . GLU A 1 100 ? -2.061 -5.528 -16.906 1.00 98.75 100 GLU A CA 1
ATOM 800 C C . GLU A 1 100 ? -2.103 -6.124 -15.499 1.00 98.75 100 GLU A C 1
ATOM 802 O O . GLU A 1 100 ? -3.182 -6.494 -15.039 1.00 98.75 100 GLU A O 1
ATOM 807 N N . ILE A 1 101 ? -0.968 -6.162 -14.794 1.00 98.81 101 ILE A N 1
ATOM 808 C CA . ILE A 1 101 ? -0.902 -6.676 -13.419 1.00 98.81 101 ILE A CA 1
ATOM 809 C C . ILE A 1 101 ? -1.791 -5.843 -12.491 1.00 98.81 101 ILE A C 1
ATOM 811 O O . ILE A 1 101 ? -2.539 -6.435 -11.722 1.00 98.81 101 ILE A O 1
ATOM 815 N N . LEU A 1 102 ? -1.800 -4.506 -12.602 1.00 98.88 102 LEU A N 1
ATOM 816 C CA . LEU A 1 102 ? -2.710 -3.657 -11.813 1.00 98.88 102 LEU A CA 1
ATOM 817 C C . LEU A 1 102 ? -4.174 -4.060 -12.010 1.00 98.88 102 LEU A C 1
ATOM 819 O O . LEU A 1 102 ? -4.925 -4.214 -11.055 1.00 98.88 102 LEU A O 1
ATOM 823 N N . ARG A 1 103 ? -4.601 -4.232 -13.262 1.00 98.81 103 ARG A N 1
ATOM 824 C CA . ARG A 1 103 ? -5.990 -4.587 -13.561 1.00 98.81 103 ARG A CA 1
ATOM 825 C C . ARG A 1 103 ? -6.339 -5.988 -13.063 1.00 98.81 103 ARG A C 1
ATOM 827 O O . ARG A 1 103 ? -7.454 -6.196 -12.592 1.00 98.81 103 ARG A O 1
ATOM 834 N N . ARG A 1 104 ? -5.403 -6.937 -13.163 1.00 98.75 104 ARG A N 1
ATOM 835 C CA . ARG A 1 104 ? -5.563 -8.297 -12.628 1.00 98.75 104 ARG A CA 1
ATOM 836 C C . ARG A 1 104 ? -5.612 -8.313 -11.110 1.00 98.75 104 ARG A C 1
ATOM 838 O O . ARG A 1 104 ? -6.400 -9.088 -10.577 1.00 98.75 104 ARG A O 1
ATOM 845 N N . GLU A 1 105 ? -4.802 -7.479 -10.458 1.00 98.62 105 GLU A N 1
ATOM 846 C CA . GLU A 1 105 ? -4.803 -7.272 -9.007 1.00 98.62 105 GLU A CA 1
ATOM 847 C C . GLU A 1 105 ? -6.187 -6.808 -8.602 1.00 98.62 105 GLU A C 1
ATOM 849 O O . GLU A 1 105 ? -6.898 -7.572 -7.965 1.00 98.62 105 GLU A O 1
ATOM 854 N N . ILE A 1 106 ? -6.629 -5.658 -9.114 1.00 98.75 106 ILE A N 1
ATOM 855 C CA . ILE A 1 106 ? -7.946 -5.090 -8.815 1.00 98.75 106 ILE A CA 1
ATOM 856 C C . ILE A 1 106 ? -9.056 -6.130 -8.994 1.00 98.75 106 ILE A C 1
ATOM 858 O O . ILE A 1 106 ? -9.903 -6.280 -8.119 1.00 98.75 106 ILE A O 1
ATOM 862 N N . GLN A 1 107 ? -9.056 -6.858 -10.113 1.00 98.44 107 GLN A N 1
ATOM 863 C CA . GLN A 1 107 ? -10.098 -7.837 -10.423 1.00 98.44 107 GLN A CA 1
ATOM 864 C C . GLN A 1 107 ? -10.145 -9.022 -9.445 1.00 98.44 107 GLN A C 1
ATOM 866 O O . GLN A 1 107 ? -11.221 -9.579 -9.239 1.00 98.44 107 GLN A O 1
ATOM 871 N N . GLN A 1 108 ? -9.002 -9.456 -8.911 1.00 98.44 108 GLN A N 1
ATOM 872 C CA . GLN A 1 108 ? -8.898 -10.735 -8.198 1.00 98.44 108 GLN A CA 1
ATOM 873 C C . GLN A 1 108 ? -8.658 -10.597 -6.701 1.00 98.44 108 GLN A C 1
ATOM 875 O O . GLN A 1 108 ? -9.086 -11.472 -5.957 1.00 98.44 108 GLN A O 1
ATOM 880 N N . SER A 1 109 ? -7.981 -9.539 -6.260 1.00 98.12 109 SER A N 1
ATOM 881 C CA . SER A 1 109 ? -7.686 -9.299 -4.847 1.00 98.12 109 SER A CA 1
ATOM 882 C C . SER A 1 109 ? -8.810 -8.535 -4.149 1.00 98.12 109 SER A C 1
ATOM 884 O O . SER A 1 109 ? -8.939 -8.625 -2.936 1.00 98.12 109 SER A O 1
ATOM 886 N N . THR A 1 110 ? -9.636 -7.782 -4.879 1.00 98.25 110 THR A N 1
ATOM 887 C CA . THR A 1 110 ? -10.659 -6.932 -4.262 1.00 98.25 110 THR A CA 1
ATOM 888 C C . THR A 1 110 ? -11.759 -7.784 -3.620 1.00 98.25 110 THR A C 1
ATOM 890 O O . THR A 1 110 ? -12.425 -8.565 -4.302 1.00 98.25 110 THR A O 1
ATOM 893 N N . ARG A 1 111 ? -11.953 -7.635 -2.303 1.00 97.62 111 ARG A N 1
ATOM 894 C CA . ARG A 1 111 ? -12.765 -8.543 -1.473 1.00 97.62 111 ARG A CA 1
ATOM 895 C C . ARG A 1 111 ? -13.963 -7.874 -0.805 1.00 97.62 111 ARG A C 1
ATOM 897 O O . ARG A 1 111 ? -15.057 -8.433 -0.831 1.00 97.62 111 ARG A O 1
ATOM 904 N N . LEU A 1 112 ? -13.764 -6.703 -0.205 1.00 97.75 112 LEU A N 1
ATOM 905 C CA . LEU A 1 112 ? -14.806 -5.915 0.458 1.00 97.75 112 LEU A CA 1
ATOM 906 C C . LEU A 1 112 ? -14.664 -4.459 0.021 1.00 97.75 112 LEU A C 1
ATOM 908 O O . LEU A 1 112 ? -13.681 -3.811 0.369 1.00 97.75 112 LEU A O 1
ATOM 912 N N . GLY A 1 113 ? -15.621 -3.973 -0.774 1.00 97.06 113 GLY A N 1
ATOM 913 C CA . GLY A 1 113 ? -15.452 -2.692 -1.456 1.00 97.06 113 GLY A CA 1
ATOM 914 C C . GLY A 1 113 ? -14.252 -2.765 -2.402 1.00 97.06 113 GLY A C 1
ATOM 915 O O . GLY A 1 113 ? -14.276 -3.560 -3.334 1.00 97.06 113 GLY A O 1
ATOM 916 N N . TRP A 1 114 ? -13.211 -1.991 -2.118 1.00 98.25 114 TRP A N 1
ATOM 917 C CA . TRP A 1 114 ? -11.913 -1.911 -2.779 1.00 98.25 114 TRP A CA 1
ATOM 918 C C . TRP A 1 114 ? -10.776 -2.472 -1.920 1.00 98.25 114 TRP A C 1
ATOM 920 O O . TRP A 1 114 ? -9.634 -2.473 -2.385 1.00 98.25 114 TRP A O 1
ATOM 930 N N . LEU A 1 115 ? -11.055 -2.952 -0.703 1.00 98.62 115 LEU A N 1
ATOM 931 C CA . LEU A 1 115 ? -10.046 -3.587 0.144 1.00 98.62 115 LEU A CA 1
ATOM 932 C C . LEU A 1 115 ? -9.544 -4.873 -0.511 1.00 98.62 115 LEU A C 1
ATOM 934 O O . LEU A 1 115 ? -10.340 -5.691 -0.988 1.00 98.62 115 LEU A O 1
ATOM 938 N N . SER A 1 116 ? -8.225 -5.033 -0.526 1.00 97.56 116 SER A N 1
ATOM 939 C CA . SER A 1 116 ? -7.557 -6.185 -1.121 1.00 97.56 116 SER A CA 1
ATOM 940 C C . SER A 1 116 ? -7.391 -7.316 -0.110 1.00 97.56 116 SER A C 1
ATOM 942 O O . SER A 1 116 ? -7.128 -7.091 1.069 1.00 97.56 116 SER A O 1
ATOM 944 N N . ASP A 1 117 ? -7.470 -8.540 -0.611 1.00 98.31 117 ASP A N 1
ATOM 945 C CA . ASP A 1 117 ? -7.210 -9.786 0.095 1.00 98.31 117 ASP A CA 1
ATOM 946 C C . ASP A 1 117 ? -6.208 -10.641 -0.712 1.00 98.31 117 ASP A C 1
ATOM 948 O O . ASP A 1 117 ? -5.972 -10.414 -1.906 1.00 98.31 117 ASP A O 1
ATOM 952 N N . ASN A 1 118 ? -5.572 -11.600 -0.047 1.00 98.25 118 ASN A N 1
ATOM 953 C CA . ASN A 1 118 ? -4.604 -12.507 -0.639 1.00 98.25 118 ASN A CA 1
ATOM 954 C C . ASN A 1 118 ? -5.274 -13.414 -1.675 1.00 98.25 118 ASN A C 1
ATOM 956 O O . ASN A 1 118 ? -6.366 -13.946 -1.459 1.00 98.25 118 ASN A O 1
ATOM 960 N N . VAL A 1 119 ? -4.574 -13.642 -2.785 1.00 98.56 119 VAL A N 1
ATOM 961 C CA . VAL A 1 119 ? -5.040 -14.503 -3.875 1.00 98.56 119 VAL A CA 1
ATOM 962 C C . VAL A 1 119 ? -4.159 -15.743 -3.924 1.00 98.56 119 VAL A C 1
ATOM 964 O O . VAL A 1 119 ? -2.937 -15.650 -4.071 1.00 98.56 119 VAL A O 1
ATOM 967 N N . ALA A 1 120 ? -4.778 -16.915 -3.813 1.00 98.25 120 ALA A N 1
ATOM 968 C CA . ALA A 1 120 ? -4.085 -18.189 -3.921 1.00 98.25 120 ALA A CA 1
ATOM 969 C C . ALA A 1 120 ? -3.476 -18.373 -5.323 1.00 98.25 120 ALA A C 1
ATOM 971 O O . ALA A 1 120 ? -3.958 -17.829 -6.321 1.00 98.25 120 ALA A O 1
ATOM 972 N N . ALA A 1 121 ? -2.426 -19.192 -5.418 1.00 96.62 121 ALA A N 1
ATOM 973 C CA . ALA A 1 121 ? -1.920 -19.628 -6.717 1.00 96.62 121 ALA A CA 1
ATOM 974 C C . ALA A 1 121 ? -3.017 -20.399 -7.471 1.00 96.62 121 ALA A C 1
ATOM 976 O O . ALA A 1 121 ? -3.697 -21.247 -6.892 1.00 96.62 121 ALA A O 1
ATOM 977 N N . GLY A 1 122 ? -3.208 -20.097 -8.753 1.00 97.00 122 GLY A N 1
ATOM 978 C CA . GLY A 1 122 ? -4.346 -20.589 -9.534 1.00 97.00 122 GLY A CA 1
ATOM 979 C C . GLY A 1 122 ? -5.661 -19.817 -9.341 1.00 97.00 122 GLY A C 1
ATOM 980 O O . GLY A 1 122 ? -6.627 -20.110 -10.044 1.00 97.00 122 GLY A O 1
ATOM 981 N N . GLY A 1 123 ? -5.703 -18.813 -8.460 1.00 97.12 123 GLY A N 1
ATOM 982 C CA . GLY A 1 123 ? -6.843 -17.917 -8.270 1.00 97.12 123 GLY A CA 1
ATOM 983 C C . GLY A 1 123 ? -7.748 -18.267 -7.090 1.00 97.12 123 GLY A C 1
ATOM 984 O O . GLY A 1 123 ? -7.621 -19.309 -6.452 1.00 97.12 123 GLY A O 1
ATOM 985 N N . GLY A 1 124 ? -8.687 -17.359 -6.815 1.00 97.81 124 GLY A N 1
ATOM 986 C CA . GLY A 1 124 ? -9.504 -17.391 -5.602 1.00 97.81 124 GLY A CA 1
ATOM 987 C C . GLY A 1 124 ? -8.769 -16.818 -4.390 1.00 97.81 124 GLY A C 1
ATOM 988 O O . GLY A 1 124 ? -7.560 -16.602 -4.422 1.00 97.81 124 GLY A O 1
ATOM 989 N N . PHE A 1 125 ? -9.516 -16.545 -3.324 1.00 98.38 125 PHE A N 1
ATOM 990 C CA . PHE A 1 125 ? -8.941 -16.020 -2.089 1.00 98.38 125 PHE A CA 1
ATOM 991 C C . PHE A 1 125 ? -8.232 -17.127 -1.315 1.00 98.38 125 PHE A C 1
ATOM 993 O O . PHE A 1 125 ? -8.720 -18.257 -1.261 1.00 98.38 125 PHE A O 1
ATOM 1000 N N . GLU A 1 126 ? -7.075 -16.801 -0.747 1.00 96.06 126 GLU A N 1
ATOM 1001 C CA . GLU A 1 126 ? -6.310 -17.742 0.075 1.00 96.06 126 GLU A CA 1
ATOM 1002 C C . GLU A 1 126 ? -7.058 -18.095 1.364 1.00 96.06 126 GLU A C 1
ATOM 1004 O O . GLU A 1 126 ? -7.148 -19.266 1.733 1.00 96.06 126 GLU A O 1
ATOM 1009 N N . ASP A 1 127 ? -7.658 -17.086 1.992 1.00 96.06 127 ASP A N 1
ATOM 1010 C CA . ASP A 1 127 ? -8.504 -17.247 3.162 1.00 96.06 127 ASP A CA 1
ATOM 1011 C C . ASP A 1 127 ? -9.987 -17.305 2.742 1.00 96.06 127 ASP A C 1
ATOM 1013 O O . ASP A 1 127 ? -10.477 -16.415 2.036 1.00 96.06 127 ASP A O 1
ATOM 1017 N N . PRO A 1 128 ? -10.744 -18.340 3.158 1.00 94.38 128 PRO A N 1
ATOM 1018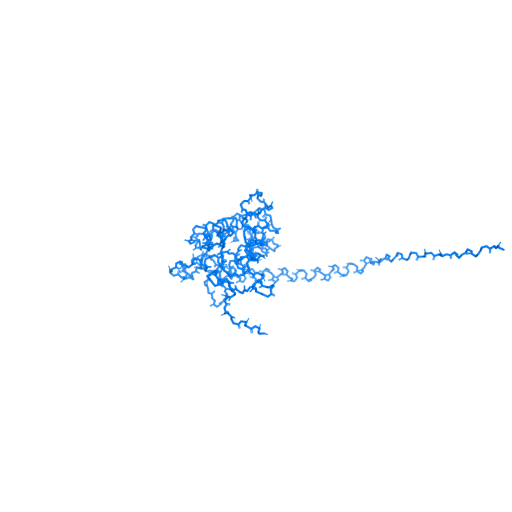 C CA . PRO A 1 128 ? -12.143 -18.487 2.756 1.00 94.38 128 PRO A CA 1
ATOM 1019 C C . PRO A 1 128 ? -13.055 -17.441 3.405 1.00 94.38 128 PRO A C 1
ATOM 1021 O O . PRO A 1 128 ? -14.017 -16.991 2.778 1.00 94.38 128 PRO A O 1
ATOM 1024 N N . GLU A 1 129 ? -12.740 -17.035 4.635 1.00 96.81 129 GLU A N 1
ATOM 1025 C CA . GLU A 1 129 ? -13.527 -16.097 5.430 1.00 96.81 129 GLU A CA 1
ATOM 1026 C C . GLU A 1 129 ? -12.942 -14.685 5.363 1.00 96.81 129 GLU A C 1
ATOM 1028 O O . GLU A 1 129 ? -11.730 -14.486 5.263 1.00 96.81 129 GLU A O 1
ATOM 1033 N N . ILE A 1 130 ? -13.822 -13.686 5.418 1.00 96.56 130 ILE A N 1
ATOM 1034 C CA . ILE A 1 130 ? -13.401 -12.286 5.490 1.00 96.56 130 ILE A CA 1
ATOM 1035 C C . ILE A 1 130 ? -12.932 -11.985 6.914 1.00 96.56 130 ILE A C 1
ATOM 1037 O O . ILE A 1 130 ? -13.693 -12.134 7.867 1.00 96.56 130 ILE A O 1
ATOM 1041 N N . ASP A 1 131 ? -11.702 -11.491 7.024 1.00 97.25 131 ASP A N 1
ATOM 1042 C CA . ASP A 1 131 ? -11.130 -10.928 8.246 1.00 97.25 131 ASP A CA 1
ATOM 1043 C C . ASP A 1 131 ? -10.856 -9.443 8.000 1.00 97.25 131 ASP A C 1
ATOM 1045 O O . ASP A 1 131 ? -9.940 -9.079 7.262 1.00 97.25 131 ASP A O 1
ATOM 1049 N N . LEU A 1 132 ? -11.695 -8.582 8.576 1.00 97.75 132 LEU A N 1
ATOM 1050 C CA . LEU A 1 132 ? -11.643 -7.151 8.301 1.00 97.75 132 LEU A CA 1
ATOM 1051 C C . LEU A 1 132 ? -10.325 -6.508 8.753 1.00 97.75 132 LEU A C 1
ATOM 1053 O O . LEU A 1 132 ? -9.811 -5.651 8.037 1.00 97.75 132 LEU A O 1
ATOM 1057 N N . ASP A 1 133 ? -9.759 -6.930 9.885 1.00 97.06 133 ASP A N 1
ATOM 1058 C CA . ASP A 1 133 ? -8.488 -6.385 10.369 1.00 97.06 133 ASP A CA 1
ATOM 1059 C C . ASP A 1 133 ? -7.347 -6.763 9.426 1.00 97.06 133 ASP A C 1
ATOM 1061 O O . ASP A 1 133 ? -6.525 -5.916 9.077 1.00 97.06 133 ASP A O 1
ATOM 1065 N N . ARG A 1 134 ? -7.330 -8.011 8.944 1.00 97.19 134 ARG A N 1
ATOM 1066 C CA . ARG A 1 134 ? -6.348 -8.486 7.960 1.00 97.19 134 ARG A CA 1
ATOM 1067 C C . ARG A 1 134 ? -6.477 -7.760 6.620 1.00 97.19 134 ARG A C 1
ATOM 1069 O O . ARG A 1 134 ? -5.460 -7.380 6.040 1.00 97.19 134 ARG A O 1
ATOM 1076 N N . LEU A 1 135 ? -7.707 -7.546 6.144 1.00 98.31 135 LEU A N 1
ATOM 1077 C CA . LEU A 1 135 ? -7.983 -6.795 4.914 1.00 98.31 135 LEU A CA 1
ATOM 1078 C C . LEU A 1 135 ? -7.511 -5.344 5.035 1.00 98.31 135 LEU A C 1
ATOM 1080 O O . LEU A 1 135 ? -6.830 -4.853 4.134 1.00 98.31 135 LEU A O 1
ATOM 1084 N N . ILE A 1 136 ? -7.855 -4.664 6.136 1.00 98.69 136 ILE A N 1
ATOM 1085 C CA . ILE A 1 136 ? -7.428 -3.284 6.394 1.00 98.69 136 ILE A CA 1
ATOM 1086 C C . ILE A 1 136 ? -5.907 -3.220 6.489 1.00 98.69 136 ILE A C 1
ATOM 1088 O O . ILE A 1 136 ? -5.326 -2.392 5.802 1.00 98.69 136 ILE A O 1
ATOM 1092 N N . PHE A 1 137 ? -5.276 -4.116 7.252 1.00 98.50 137 PHE A N 1
ATOM 1093 C CA . PHE A 1 137 ? -3.823 -4.170 7.410 1.00 98.50 137 PHE A CA 1
ATOM 1094 C C . PHE A 1 137 ? -3.096 -4.358 6.074 1.00 98.50 137 PHE A C 1
ATOM 1096 O O . PHE A 1 137 ? -2.218 -3.582 5.718 1.00 98.50 137 PHE A O 1
ATOM 1103 N N . GLY A 1 138 ? -3.484 -5.364 5.282 1.00 98.38 138 GLY A N 1
ATOM 1104 C CA . GLY A 1 138 ? -2.870 -5.574 3.970 1.00 98.38 138 GLY A CA 1
ATOM 1105 C C . GLY A 1 138 ? -3.095 -4.386 3.032 1.00 98.38 138 GLY A C 1
ATOM 1106 O O . GLY A 1 138 ? -2.197 -3.992 2.291 1.00 98.38 138 GLY A O 1
ATOM 1107 N N . SER A 1 139 ? -4.286 -3.793 3.077 1.00 98.69 139 SER A N 1
ATOM 1108 C CA . SER A 1 139 ? -4.642 -2.655 2.233 1.00 98.69 139 SER A CA 1
ATOM 1109 C C . SER A 1 139 ? -3.918 -1.364 2.633 1.00 98.69 139 SER A C 1
ATOM 1111 O O . SER A 1 139 ? -3.540 -0.594 1.749 1.00 98.69 139 SER A O 1
ATOM 1113 N N . SER A 1 140 ? -3.696 -1.121 3.928 1.00 98.75 140 SER A N 1
ATOM 1114 C CA . SER A 1 140 ? -2.929 0.029 4.412 1.00 98.75 140 SER A CA 1
ATOM 1115 C C . SER A 1 140 ? -1.447 -0.107 4.069 1.00 98.75 140 SER A C 1
ATOM 1117 O O . SER A 1 140 ? -0.885 0.855 3.544 1.00 98.75 140 SER A O 1
ATOM 1119 N N . GLU A 1 141 ? -0.877 -1.309 4.193 1.00 98.56 141 GLU A N 1
ATOM 1120 C CA . GLU A 1 141 ? 0.479 -1.635 3.725 1.00 98.56 141 GLU A CA 1
ATOM 1121 C C . GLU A 1 141 ? 0.613 -1.386 2.223 1.00 98.56 141 GLU A C 1
ATOM 1123 O O . GLU A 1 141 ? 1.517 -0.677 1.773 1.00 98.56 141 GLU A O 1
ATOM 1128 N N . TYR A 1 142 ? -0.351 -1.858 1.428 1.00 98.75 142 TYR A N 1
ATOM 1129 C CA . TYR A 1 142 ? -0.334 -1.611 -0.010 1.00 98.75 142 TYR A CA 1
ATOM 1130 C C . TYR A 1 142 ? -0.437 -0.117 -0.350 1.00 98.75 142 TYR A C 1
ATOM 1132 O O . TYR A 1 142 ? 0.282 0.374 -1.225 1.00 98.75 142 TYR A O 1
ATOM 1140 N N . ALA A 1 143 ? -1.291 0.631 0.350 1.00 98.75 143 ALA A N 1
ATOM 1141 C CA . ALA A 1 143 ? -1.407 2.069 0.159 1.00 98.75 143 ALA A CA 1
ATOM 1142 C C . ALA A 1 143 ? -0.109 2.805 0.538 1.00 98.75 143 ALA A C 1
ATOM 1144 O O . ALA A 1 143 ? 0.363 3.630 -0.246 1.00 98.75 143 ALA A O 1
ATOM 1145 N N . LYS A 1 144 ? 0.480 2.499 1.702 1.00 98.56 144 LYS A N 1
ATOM 1146 C CA . LYS A 1 144 ? 1.633 3.209 2.270 1.00 98.56 144 LYS A CA 1
ATOM 1147 C C . LYS A 1 144 ? 2.962 2.809 1.635 1.00 98.56 144 LYS A C 1
ATOM 1149 O O . LYS A 1 144 ? 3.688 3.699 1.202 1.00 98.56 144 LYS A O 1
ATOM 1154 N N . ASP A 1 145 ? 3.297 1.524 1.570 1.00 98.00 145 ASP A N 1
ATOM 1155 C CA . ASP A 1 145 ? 4.611 1.083 1.068 1.00 98.00 145 ASP A CA 1
ATOM 1156 C C . ASP A 1 145 ? 4.614 0.940 -0.448 1.00 98.00 145 ASP A C 1
ATOM 1158 O O . ASP A 1 145 ? 5.628 1.175 -1.107 1.00 98.00 145 ASP A O 1
ATOM 1162 N N . GLY A 1 146 ? 3.458 0.609 -1.020 1.00 97.94 146 GLY A N 1
ATOM 1163 C CA . GLY A 1 146 ? 3.342 0.348 -2.441 1.00 97.94 146 GLY A CA 1
ATOM 1164 C C . GLY A 1 146 ? 2.951 1.565 -3.272 1.00 97.94 146 GLY A C 1
ATOM 1165 O O . GLY A 1 146 ? 3.711 2.071 -4.105 1.00 97.94 146 GLY A O 1
ATOM 1166 N N . LEU A 1 147 ? 1.710 2.014 -3.105 1.00 98.62 147 LEU A N 1
ATOM 1167 C CA . LEU A 1 147 ? 1.085 2.979 -4.010 1.00 98.62 147 LEU A CA 1
ATOM 1168 C C . LEU A 1 147 ? 1.515 4.423 -3.738 1.00 98.62 147 LEU A C 1
ATOM 1170 O O . LEU A 1 147 ? 1.570 5.230 -4.675 1.00 98.62 147 LEU A O 1
ATOM 1174 N N . LEU A 1 148 ? 1.846 4.760 -2.491 1.00 97.94 148 LEU A N 1
ATOM 1175 C CA . LEU A 1 148 ? 2.281 6.102 -2.126 1.00 97.94 148 LEU A CA 1
ATOM 1176 C C . LEU A 1 148 ? 3.630 6.468 -2.776 1.00 97.94 148 LEU A C 1
ATOM 1178 O O . LEU A 1 148 ? 3.658 7.496 -3.459 1.00 97.94 148 LEU A O 1
ATOM 1182 N N . PRO A 1 149 ? 4.705 5.647 -2.717 1.00 96.19 149 PRO A N 1
ATOM 1183 C CA . PRO A 1 149 ? 5.955 5.954 -3.419 1.00 96.19 149 PRO A CA 1
ATOM 1184 C C . PRO A 1 149 ? 5.786 6.076 -4.935 1.00 96.19 149 PRO A C 1
ATOM 1186 O O . PRO A 1 149 ? 6.397 6.944 -5.565 1.00 96.19 149 PRO A O 1
ATOM 1189 N N . LEU A 1 150 ? 4.925 5.245 -5.537 1.00 96.56 150 LEU A N 1
ATOM 1190 C CA . LEU A 1 150 ? 4.574 5.374 -6.953 1.00 96.56 150 LEU A CA 1
ATOM 1191 C C . LEU A 1 150 ? 3.936 6.727 -7.251 1.00 96.56 150 LEU A C 1
ATOM 1193 O O . LEU A 1 150 ? 4.347 7.415 -8.186 1.00 96.56 150 LEU A O 1
ATOM 1197 N N . SER A 1 151 ? 2.951 7.113 -6.447 1.00 95.62 151 SER A N 1
ATOM 1198 C CA . SER A 1 151 ? 2.196 8.350 -6.626 1.00 95.62 151 SER A CA 1
ATOM 1199 C C . SER A 1 151 ? 3.073 9.584 -6.417 1.00 95.62 151 SER A C 1
ATOM 1201 O O . SER A 1 151 ? 3.013 10.521 -7.211 1.00 95.62 151 SER A O 1
ATOM 1203 N N . GLU A 1 152 ? 3.944 9.580 -5.406 1.00 95.06 152 GLU A N 1
ATOM 1204 C CA . GLU A 1 152 ? 4.897 10.670 -5.170 1.00 95.06 152 GLU A CA 1
ATOM 1205 C C . GLU A 1 152 ? 5.906 10.795 -6.322 1.00 95.06 152 GLU A C 1
ATOM 1207 O O . GLU A 1 152 ? 6.287 11.904 -6.706 1.00 95.06 152 GLU A O 1
ATOM 1212 N N . ARG A 1 153 ? 6.320 9.670 -6.924 1.00 95.81 153 ARG A N 1
ATOM 1213 C CA . ARG A 1 153 ? 7.333 9.676 -7.985 1.00 95.81 153 ARG A CA 1
ATOM 1214 C C . ARG A 1 153 ? 6.783 9.959 -9.381 1.00 95.81 153 ARG A C 1
ATOM 1216 O O . ARG A 1 153 ? 7.507 10.550 -10.193 1.00 95.81 153 ARG A O 1
ATOM 1223 N N . LEU A 1 154 ? 5.575 9.484 -9.679 1.00 95.06 154 LEU A N 1
ATOM 1224 C CA . LEU A 1 154 ? 4.965 9.494 -11.015 1.00 95.06 154 LEU A CA 1
ATOM 1225 C C . LEU A 1 154 ? 3.796 10.480 -11.137 1.00 95.06 154 LEU A C 1
ATOM 1227 O O . LEU A 1 154 ? 3.392 10.809 -12.252 1.00 95.06 154 LEU A O 1
ATOM 1231 N N . GLY A 1 155 ? 3.274 10.984 -10.019 1.00 93.38 155 GLY A N 1
ATOM 1232 C CA . GLY A 1 155 ? 2.109 11.857 -9.987 1.00 93.38 155 GLY A CA 1
ATOM 1233 C C . GLY A 1 155 ? 0.802 11.098 -10.219 1.00 93.38 155 GLY A C 1
ATOM 1234 O O . GLY A 1 155 ? 0.632 9.951 -9.803 1.00 93.38 155 GLY A O 1
ATOM 1235 N N . ARG A 1 156 ? -0.154 11.761 -10.880 1.00 95.06 156 ARG A N 1
ATOM 1236 C CA . ARG A 1 156 ? -1.491 11.204 -11.123 1.00 95.06 156 ARG A CA 1
ATOM 1237 C C . ARG A 1 156 ? -1.434 10.092 -12.167 1.00 95.06 156 ARG A C 1
ATOM 1239 O O . ARG A 1 156 ? -1.185 10.348 -13.342 1.00 95.06 156 ARG A O 1
ATOM 1246 N N . THR A 1 157 ? -1.687 8.872 -11.719 1.00 96.75 157 THR A N 1
ATOM 1247 C CA . THR A 1 157 ? -1.693 7.645 -12.520 1.00 96.75 157 THR A CA 1
ATOM 1248 C C . THR A 1 157 ? -2.786 6.706 -12.000 1.00 96.75 157 THR A C 1
ATOM 1250 O O . THR A 1 157 ? -3.333 6.942 -10.924 1.00 96.75 157 THR A O 1
ATOM 1253 N N . ALA A 1 158 ? -3.053 5.601 -12.701 1.00 98.12 158 ALA A N 1
ATOM 1254 C CA . ALA A 1 158 ? -4.021 4.595 -12.248 1.00 98.12 158 ALA A CA 1
ATOM 1255 C C . ALA A 1 158 ? -3.693 4.003 -10.857 1.00 98.12 158 ALA A C 1
ATOM 1257 O O . ALA A 1 158 ? -4.588 3.550 -10.149 1.00 98.12 158 ALA A O 1
ATOM 1258 N N . TRP A 1 159 ? -2.420 4.027 -10.442 1.00 98.50 159 TRP A N 1
ATOM 1259 C CA . TRP A 1 159 ? -2.005 3.600 -9.101 1.00 98.50 159 TRP A CA 1
ATOM 1260 C C . TRP A 1 159 ? -2.413 4.595 -8.008 1.00 98.50 159 TRP A C 1
ATOM 1262 O O . TRP A 1 159 ? -2.760 4.168 -6.909 1.00 98.50 159 TRP A O 1
ATOM 1272 N N . LEU A 1 160 ? -2.444 5.900 -8.310 1.00 98.12 160 LEU A N 1
ATOM 1273 C CA . LEU A 1 160 ? -3.004 6.895 -7.391 1.00 98.12 160 LEU A CA 1
ATOM 1274 C C . LEU A 1 160 ? -4.510 6.676 -7.220 1.00 98.12 160 LEU A C 1
ATOM 1276 O O . LEU A 1 160 ? -4.997 6.681 -6.094 1.00 98.12 160 LEU A O 1
ATOM 1280 N N . ASP A 1 161 ? -5.236 6.435 -8.315 1.00 98.31 161 ASP A N 1
ATOM 1281 C CA . ASP A 1 161 ? -6.676 6.156 -8.248 1.00 98.31 161 ASP A CA 1
ATOM 1282 C C . ASP A 1 161 ? -6.949 4.892 -7.417 1.00 98.31 161 ASP A C 1
ATOM 1284 O O . ASP A 1 161 ? -7.844 4.871 -6.572 1.00 98.31 161 ASP A O 1
ATOM 1288 N N . ARG A 1 162 ? -6.113 3.855 -7.578 1.00 98.56 162 ARG A N 1
ATOM 1289 C CA . ARG A 1 162 ? -6.167 2.648 -6.742 1.00 98.56 162 ARG A CA 1
ATOM 1290 C C . ARG A 1 162 ? -5.947 2.961 -5.259 1.00 98.56 162 ARG A C 1
ATOM 1292 O O . ARG A 1 162 ? -6.695 2.445 -4.431 1.00 98.56 162 ARG A O 1
ATOM 1299 N N . MET A 1 163 ? -4.974 3.812 -4.928 1.00 98.69 163 MET A N 1
ATOM 1300 C CA . MET A 1 163 ? -4.689 4.217 -3.545 1.00 98.69 163 MET A CA 1
ATOM 1301 C C . MET A 1 163 ? -5.854 4.986 -2.926 1.00 98.69 163 MET A C 1
ATOM 1303 O O . MET A 1 163 ? -6.196 4.740 -1.772 1.00 98.69 163 MET A O 1
ATOM 1307 N N . VAL A 1 164 ? -6.473 5.887 -3.695 1.00 98.75 164 VAL A N 1
ATOM 1308 C CA . VAL A 1 164 ? -7.662 6.643 -3.279 1.00 98.75 164 VAL A CA 1
ATOM 1309 C C . VAL A 1 164 ? -8.810 5.691 -2.961 1.00 98.75 164 VAL A C 1
ATOM 1311 O O . VAL A 1 164 ? -9.356 5.759 -1.867 1.00 98.75 164 VAL A O 1
ATOM 1314 N N . HIS A 1 165 ? -9.128 4.757 -3.861 1.00 98.69 165 HIS A N 1
ATOM 1315 C CA . HIS A 1 165 ? -10.204 3.789 -3.637 1.00 98.69 165 HIS A CA 1
ATOM 1316 C C . HIS A 1 165 ? -9.966 2.899 -2.411 1.00 98.69 165 HIS A C 1
ATOM 1318 O O . HIS A 1 165 ? -10.874 2.709 -1.609 1.00 98.69 165 HIS A O 1
ATOM 1324 N N . ILE A 1 166 ? -8.743 2.381 -2.242 1.00 98.81 166 ILE A N 1
ATOM 1325 C CA . ILE A 1 166 ? -8.381 1.602 -1.050 1.00 98.81 166 ILE A CA 1
ATOM 1326 C C . ILE A 1 166 ? -8.547 2.453 0.212 1.00 98.81 166 ILE A C 1
ATOM 1328 O O . ILE A 1 166 ? -9.155 2.007 1.181 1.00 98.81 166 ILE A O 1
ATOM 1332 N N . THR A 1 167 ? -8.024 3.680 0.198 1.00 98.81 167 THR A N 1
ATOM 1333 C CA . THR A 1 167 ? -8.057 4.565 1.365 1.00 98.81 167 THR A CA 1
ATOM 1334 C C . THR A 1 167 ? -9.489 4.903 1.762 1.00 98.81 167 THR A C 1
ATOM 1336 O O . THR A 1 167 ? -9.830 4.764 2.934 1.00 98.81 167 THR A O 1
ATOM 1339 N N . ASP A 1 168 ? -10.338 5.291 0.807 1.00 98.81 168 ASP A N 1
ATOM 1340 C CA . ASP A 1 168 ? -11.745 5.624 1.058 1.00 98.81 168 ASP A CA 1
ATOM 1341 C C . ASP A 1 168 ? -12.503 4.456 1.707 1.00 98.81 168 ASP A C 1
ATOM 1343 O O . ASP A 1 168 ? -13.309 4.672 2.620 1.00 98.81 168 ASP A O 1
ATOM 1347 N N . ASP A 1 169 ? -12.198 3.220 1.313 1.00 98.75 169 ASP A N 1
ATOM 1348 C CA . ASP A 1 169 ? -12.843 2.038 1.878 1.00 98.75 169 ASP A CA 1
ATOM 1349 C C . ASP A 1 169 ? -12.255 1.612 3.224 1.00 98.75 169 ASP A C 1
ATOM 1351 O O . ASP A 1 169 ? -13.015 1.165 4.084 1.00 98.75 169 ASP A O 1
ATOM 1355 N N . ILE A 1 170 ? -10.961 1.842 3.483 1.00 98.81 170 ILE A N 1
ATOM 1356 C CA . ILE A 1 170 ? -10.407 1.717 4.843 1.00 98.81 170 ILE A CA 1
ATOM 1357 C C . ILE A 1 170 ? -11.162 2.657 5.791 1.00 98.81 170 ILE A C 1
ATOM 1359 O O . ILE A 1 170 ? -11.539 2.254 6.891 1.00 98.81 170 ILE A O 1
ATOM 1363 N N . LEU A 1 171 ? -11.423 3.901 5.369 1.00 98.50 171 LEU A N 1
ATOM 1364 C CA . LEU A 1 171 ? -12.142 4.867 6.205 1.00 98.50 171 LEU A CA 1
ATOM 1365 C C . LEU A 1 171 ? -13.608 4.478 6.398 1.00 98.50 171 LEU A C 1
ATOM 1367 O O . LEU A 1 171 ? -14.133 4.555 7.508 1.00 98.50 171 LEU A O 1
ATOM 1371 N N . SER A 1 172 ? -14.261 4.025 5.330 1.00 98.25 172 SER A N 1
ATOM 1372 C CA . SER A 1 172 ? -15.673 3.630 5.361 1.00 98.25 172 SER A CA 1
ATOM 1373 C C . SER A 1 172 ? -15.915 2.370 6.198 1.00 98.25 172 SER A C 1
ATOM 1375 O O . SER A 1 172 ? -16.975 2.235 6.814 1.00 98.25 172 SER A O 1
ATOM 1377 N N . HIS A 1 173 ? -14.931 1.469 6.256 1.00 98.12 173 HIS A N 1
ATOM 1378 C CA . HIS A 1 173 ? -14.993 0.219 7.013 1.00 98.12 173 HIS A CA 1
ATOM 1379 C C . HIS A 1 173 ? -14.256 0.250 8.358 1.00 98.12 173 HIS A C 1
ATOM 1381 O O . HIS A 1 173 ? -14.208 -0.782 9.022 1.00 98.12 173 HIS A O 1
ATOM 1387 N N . ALA A 1 174 ? -13.740 1.404 8.798 1.00 98.06 174 ALA A N 1
ATOM 1388 C CA . ALA A 1 174 ? -13.063 1.560 10.086 1.00 98.06 174 ALA A CA 1
ATOM 1389 C C . ALA A 1 174 ? -13.914 0.975 11.243 1.00 98.06 174 ALA A C 1
ATOM 1391 O O . ALA A 1 174 ? -15.007 1.490 11.520 1.00 98.06 174 ALA A O 1
ATOM 1392 N N . PRO A 1 175 ? -13.468 -0.107 11.913 1.00 97.81 175 PRO A N 1
ATOM 1393 C CA . PRO A 1 175 ? -14.350 -0.868 12.798 1.00 97.81 175 PRO A CA 1
ATOM 1394 C C . PRO A 1 175 ? -14.316 -0.387 14.253 1.00 97.81 175 PRO A C 1
ATOM 1396 O O . PRO A 1 175 ? -15.234 -0.690 15.016 1.00 97.81 175 PRO A O 1
ATOM 1399 N N . TYR A 1 176 ? -13.294 0.377 14.645 1.00 98.25 176 TYR A N 1
ATOM 1400 C CA . TYR A 1 176 ? -13.051 0.717 16.043 1.00 98.25 176 TYR A CA 1
ATOM 1401 C C . TYR A 1 176 ? -13.600 2.092 16.396 1.00 98.25 176 TYR A C 1
ATOM 1403 O O . TYR A 1 176 ? -13.081 3.112 15.951 1.00 98.25 176 TYR A O 1
ATOM 1411 N N . GLU A 1 177 ? -14.639 2.121 17.226 1.00 98.06 177 GLU A N 1
ATOM 1412 C CA . GLU A 1 177 ? -15.197 3.361 17.763 1.00 98.06 177 GLU A CA 1
ATOM 1413 C C .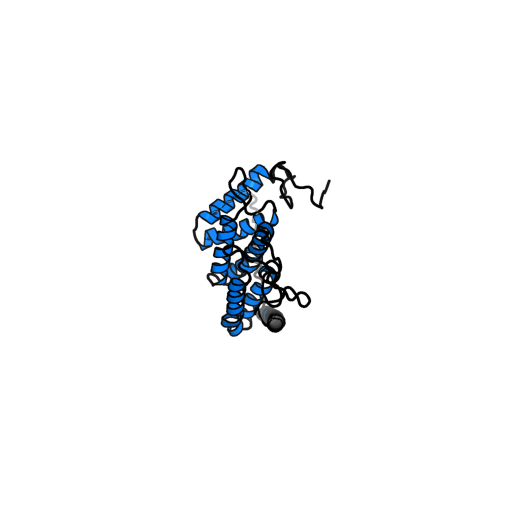 GLU A 1 177 ? -14.332 3.880 18.921 1.00 98.06 177 GLU A C 1
ATOM 1415 O O . GLU A 1 177 ? -14.068 3.161 19.884 1.00 98.06 177 GLU A O 1
ATOM 1420 N N . THR A 1 178 ? -13.927 5.148 18.850 1.00 97.75 178 THR A N 1
ATOM 1421 C CA . THR A 1 178 ? -13.249 5.857 19.945 1.00 97.75 178 THR A CA 1
ATOM 1422 C C . THR A 1 178 ? -14.024 7.121 20.299 1.00 97.75 178 THR A C 1
ATOM 1424 O O . THR A 1 178 ? -14.869 7.585 19.535 1.00 97.75 178 THR A O 1
ATOM 1427 N N . ARG A 1 179 ? -13.683 7.777 21.413 1.00 96.88 179 ARG A N 1
ATOM 1428 C CA . ARG A 1 179 ? -14.264 9.090 21.754 1.00 96.88 179 ARG A CA 1
ATOM 1429 C C . ARG A 1 179 ? -13.952 10.209 20.743 1.00 96.88 179 ARG A C 1
ATOM 1431 O O . ARG A 1 179 ? -14.516 11.295 20.857 1.00 96.88 179 ARG A O 1
ATOM 1438 N N . PHE A 1 180 ? -13.059 9.968 19.779 1.00 97.81 180 PHE A N 1
ATOM 1439 C CA . PHE A 1 180 ? -12.667 10.912 18.725 1.00 97.81 180 PHE A CA 1
ATOM 1440 C C . PHE A 1 180 ? -13.271 10.579 17.353 1.00 97.81 180 PHE A C 1
ATOM 1442 O O . PHE A 1 180 ? -13.023 11.306 16.388 1.00 97.81 180 PHE A O 1
ATOM 1449 N N . GLY A 1 181 ? -14.058 9.503 17.271 1.00 98.06 181 GLY A N 1
ATOM 1450 C CA . GLY A 1 181 ? -14.577 8.924 16.037 1.00 98.06 181 GLY A CA 1
ATOM 1451 C C . GLY A 1 181 ? -13.942 7.571 15.722 1.00 98.06 181 GLY A C 1
ATOM 1452 O O . GLY A 1 181 ? -13.109 7.055 16.476 1.00 98.06 181 GLY A O 1
ATOM 1453 N N . LYS A 1 182 ? -14.353 6.991 14.595 1.00 98.44 182 LYS A N 1
ATOM 1454 C CA . LYS A 1 182 ? -13.877 5.679 14.158 1.00 98.44 182 LYS A CA 1
ATOM 1455 C C . LYS A 1 182 ? -12.431 5.724 13.678 1.00 98.44 182 LYS A C 1
ATOM 1457 O O . LYS A 1 182 ? -12.040 6.649 12.963 1.00 98.44 182 LYS A O 1
ATOM 1462 N N . ILE A 1 183 ? -11.656 4.703 14.034 1.00 98.56 183 ILE A N 1
ATOM 1463 C CA . ILE A 1 183 ? -10.282 4.510 13.562 1.00 98.56 183 ILE A CA 1
ATOM 1464 C C . ILE A 1 183 ? -10.115 3.157 12.850 1.00 98.56 183 ILE A C 1
ATOM 1466 O O . ILE A 1 183 ? -10.830 2.204 13.175 1.00 98.56 183 ILE A O 1
ATOM 1470 N N . PRO A 1 184 ? -9.183 3.055 11.882 1.00 98.19 184 PRO A N 1
ATOM 1471 C CA . PRO A 1 184 ? -8.973 1.831 11.107 1.00 98.19 184 PRO A CA 1
ATOM 1472 C C . PRO A 1 184 ? -8.476 0.634 11.920 1.00 98.19 184 PRO A C 1
ATOM 1474 O O . PRO A 1 184 ? -8.784 -0.499 11.571 1.00 98.19 184 PRO A O 1
ATOM 1477 N N . SER A 1 185 ? -7.700 0.862 12.984 1.00 98.00 185 SER A N 1
ATOM 1478 C CA . SER A 1 185 ? -7.099 -0.221 13.767 1.00 98.00 185 SER A CA 1
ATOM 1479 C C . SER A 1 185 ? -6.869 0.160 15.225 1.00 98.00 185 SER A C 1
ATOM 1481 O O . SER A 1 185 ? -6.747 1.338 15.555 1.00 98.00 185 SER A O 1
ATOM 1483 N N . LEU A 1 186 ? -6.737 -0.844 16.093 1.00 96.75 186 LEU A N 1
ATOM 1484 C CA . LEU A 1 186 ? -6.132 -0.693 17.423 1.00 96.75 186 LEU A CA 1
ATOM 1485 C C . LEU A 1 186 ? -4.610 -0.856 17.400 1.00 96.75 186 LEU A C 1
ATOM 1487 O O . LEU A 1 186 ? -3.943 -0.560 18.394 1.00 96.75 186 LEU A O 1
ATOM 1491 N N . GLY A 1 187 ? -4.065 -1.318 16.274 1.00 95.38 187 GLY A N 1
ATOM 1492 C CA . GLY A 1 187 ? -2.639 -1.420 16.025 1.00 95.38 187 GLY A CA 1
ATOM 1493 C C . GLY A 1 187 ? -2.023 -0.067 15.670 1.00 95.38 187 GLY A C 1
ATOM 1494 O O . GLY A 1 187 ? -2.591 0.704 14.893 1.00 95.38 187 GLY A O 1
ATOM 1495 N N . SER A 1 188 ? -0.843 0.228 16.220 1.00 96.31 188 SER A N 1
ATOM 1496 C CA . SER A 1 188 ? -0.103 1.454 15.872 1.00 96.31 188 SER A CA 1
ATOM 1497 C C . SER A 1 188 ? 0.426 1.475 14.451 1.00 96.31 188 SER A C 1
ATOM 1499 O O . SER A 1 188 ? 0.539 2.561 13.887 1.00 96.31 188 SER A O 1
ATOM 1501 N N . GLU A 1 189 ? 0.689 0.303 13.880 1.00 97.00 189 GLU A N 1
ATOM 1502 C CA . GLU A 1 189 ? 1.165 0.144 12.511 1.00 97.00 189 GLU A CA 1
ATOM 1503 C C . GLU A 1 189 ? 0.169 0.763 11.532 1.00 97.00 189 GLU A C 1
ATOM 1505 O O . GLU A 1 189 ? 0.421 1.881 11.089 1.00 97.00 189 GLU A O 1
ATOM 1510 N N . VAL A 1 190 ? -1.007 0.149 11.333 1.00 98.50 190 VAL A N 1
ATOM 1511 C CA . VAL A 1 190 ? -2.064 0.632 10.418 1.00 98.50 190 VAL A CA 1
ATOM 1512 C C . VAL A 1 190 ? -2.355 2.116 10.605 1.00 98.50 190 VAL A C 1
ATOM 1514 O O . VAL A 1 190 ? -2.394 2.876 9.642 1.00 98.50 190 VAL A O 1
ATOM 1517 N N . ASN A 1 191 ? -2.547 2.574 11.842 1.00 98.50 191 ASN A N 1
ATOM 1518 C CA . ASN A 1 191 ? -2.855 3.982 12.080 1.00 98.50 191 ASN A CA 1
ATOM 1519 C C . ASN A 1 191 ? -1.701 4.909 11.663 1.00 98.50 191 ASN A C 1
ATOM 1521 O O . ASN A 1 191 ? -1.947 5.983 11.111 1.00 98.50 191 ASN A O 1
ATOM 1525 N N . GLY A 1 192 ? -0.452 4.500 11.890 1.00 98.25 192 GLY A N 1
ATOM 1526 C CA . GLY A 1 192 ? 0.735 5.202 11.409 1.00 98.25 192 GLY A CA 1
ATOM 1527 C C . GLY A 1 192 ? 0.838 5.211 9.882 1.00 98.25 192 GLY A C 1
ATOM 1528 O O . GLY A 1 192 ? 1.192 6.240 9.301 1.00 98.25 192 GLY A O 1
ATOM 1529 N N . GLU A 1 193 ? 0.478 4.113 9.219 1.00 98.62 193 GLU A N 1
ATOM 1530 C CA . GLU A 1 193 ? 0.398 4.051 7.756 1.00 98.62 193 GLU A CA 1
ATOM 1531 C C . GLU A 1 193 ? -0.630 5.042 7.215 1.00 98.62 193 GLU A C 1
ATOM 1533 O O . GLU A 1 193 ? -0.339 5.853 6.333 1.00 98.62 193 GLU A O 1
ATOM 1538 N N . MET A 1 194 ? -1.821 5.040 7.814 1.00 98.75 194 MET A N 1
ATOM 1539 C CA . MET A 1 194 ? -2.910 5.914 7.408 1.00 98.75 194 MET A CA 1
ATOM 1540 C C . MET A 1 194 ? -2.561 7.384 7.640 1.00 98.75 194 MET A C 1
ATOM 1542 O O . MET A 1 194 ? -2.851 8.206 6.778 1.00 98.75 194 MET A O 1
ATOM 1546 N N . LEU A 1 195 ? -1.866 7.751 8.722 1.00 98.69 195 LEU A N 1
ATOM 1547 C CA . LEU A 1 195 ? -1.384 9.129 8.903 1.00 98.69 195 LEU A CA 1
ATOM 1548 C C . LEU A 1 195 ? -0.444 9.578 7.767 1.00 98.69 195 LEU A C 1
ATOM 1550 O O . LEU A 1 195 ? -0.499 10.735 7.334 1.00 98.69 195 LEU A O 1
ATOM 1554 N N . GLN A 1 196 ? 0.390 8.679 7.241 1.00 98.56 196 GLN A N 1
ATOM 1555 C CA . GLN A 1 196 ? 1.250 8.986 6.097 1.00 98.56 196 GLN A CA 1
ATOM 1556 C C . GLN A 1 196 ? 0.436 9.143 4.808 1.00 98.56 196 GLN A C 1
ATOM 1558 O O . GLN A 1 196 ? 0.585 10.156 4.123 1.00 98.56 196 GLN A O 1
ATOM 1563 N N . VAL A 1 197 ? -0.466 8.206 4.509 1.00 98.75 197 VAL A N 1
ATOM 1564 C CA . VAL A 1 197 ? -1.283 8.222 3.282 1.00 98.75 197 VAL A CA 1
ATOM 1565 C C . VAL A 1 197 ? -2.270 9.395 3.271 1.00 98.75 197 VAL A C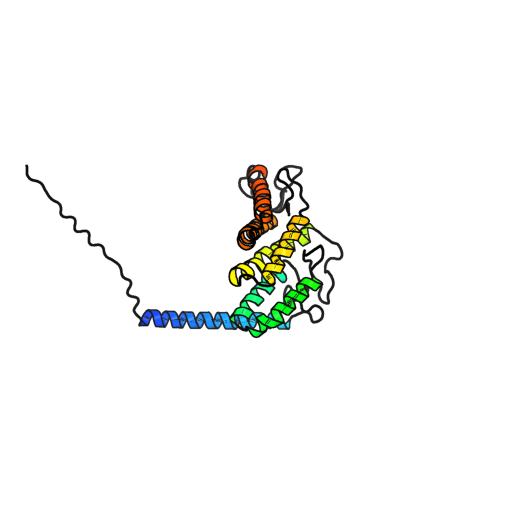 1
ATOM 1567 O O . VAL A 1 197 ? -2.303 10.173 2.314 1.00 98.75 197 VAL A O 1
ATOM 1570 N N . LEU A 1 198 ? -3.035 9.581 4.351 1.00 98.81 198 LEU A N 1
ATOM 1571 C CA . LEU A 1 198 ? -4.089 10.596 4.455 1.00 98.81 198 LEU A CA 1
ATOM 1572 C C . LEU A 1 198 ? -3.543 12.013 4.288 1.00 98.81 198 LEU A C 1
ATOM 1574 O O . LEU A 1 198 ? -4.154 12.833 3.607 1.00 98.81 198 LEU A O 1
ATOM 1578 N N . THR A 1 199 ? -2.370 12.310 4.854 1.00 97.62 199 THR A N 1
ATOM 1579 C CA . THR A 1 199 ? -1.763 13.644 4.722 1.00 97.62 199 THR A CA 1
ATOM 1580 C C . THR A 1 199 ? -1.361 13.961 3.281 1.00 97.62 199 THR A C 1
ATOM 1582 O O . THR A 1 199 ? -1.546 15.097 2.835 1.00 97.62 199 THR A O 1
ATOM 1585 N N . ARG A 1 200 ? -0.881 12.971 2.511 1.00 97.25 200 ARG A N 1
ATOM 1586 C CA . ARG A 1 200 ? -0.596 13.163 1.079 1.00 97.25 200 ARG A CA 1
ATOM 1587 C C . ARG A 1 200 ? -1.869 13.261 0.258 1.00 97.25 200 ARG A C 1
ATOM 1589 O O . ARG A 1 200 ? -1.954 14.138 -0.600 1.00 97.25 200 ARG A O 1
ATOM 1596 N N . LEU A 1 201 ? -2.866 12.419 0.521 1.00 98.00 201 LEU A N 1
ATOM 1597 C CA . LEU A 1 201 ? -4.131 12.483 -0.207 1.00 98.00 201 LEU A CA 1
ATOM 1598 C C . LEU A 1 201 ? -4.883 13.787 0.058 1.00 98.00 201 LEU A C 1
ATOM 1600 O O . LEU A 1 201 ? -5.387 14.374 -0.895 1.00 98.00 201 LEU A O 1
ATOM 1604 N N . ALA A 1 202 ? -4.880 14.307 1.287 1.00 97.50 202 ALA A N 1
ATOM 1605 C CA . ALA A 1 202 ? -5.444 15.621 1.599 1.00 97.50 202 ALA A CA 1
ATOM 1606 C C . ALA A 1 202 ? -4.805 16.728 0.744 1.00 97.50 202 ALA A C 1
ATOM 1608 O O . ALA A 1 202 ? -5.506 17.562 0.169 1.00 97.50 202 ALA A O 1
ATOM 1609 N N . TYR A 1 203 ? -3.475 16.709 0.601 1.00 94.88 203 TYR A N 1
ATOM 1610 C CA . TYR A 1 203 ? -2.765 17.660 -0.253 1.00 94.88 203 TYR A CA 1
ATOM 1611 C C . TYR A 1 203 ? -3.089 17.470 -1.742 1.00 94.88 203 TYR A C 1
ATOM 1613 O O . TYR A 1 203 ? -3.362 18.443 -2.441 1.00 94.88 203 TYR A O 1
ATOM 1621 N N . LEU A 1 204 ? -3.068 16.228 -2.232 1.00 94.31 204 LEU A N 1
ATOM 1622 C CA . LEU A 1 204 ? -3.233 15.917 -3.653 1.00 94.31 204 LEU A CA 1
ATOM 1623 C C . LEU A 1 204 ? -4.672 16.087 -4.150 1.00 94.31 204 LEU A C 1
ATOM 1625 O O . LEU A 1 204 ? -4.879 16.417 -5.316 1.00 94.31 204 LEU A O 1
ATOM 1629 N N . THR A 1 205 ? -5.670 15.814 -3.316 1.00 94.25 205 THR A N 1
ATOM 1630 C CA . THR A 1 205 ? -7.086 15.802 -3.722 1.00 94.25 205 THR A CA 1
ATOM 1631 C C . THR A 1 205 ? -7.849 17.037 -3.263 1.00 94.25 205 THR A C 1
ATOM 1633 O O . THR A 1 205 ? -8.878 17.354 -3.854 1.00 94.25 205 THR A O 1
ATOM 1636 N N . HIS A 1 206 ? -7.350 17.737 -2.238 1.00 95.94 206 HIS A N 1
ATOM 1637 C CA . HIS A 1 206 ? -8.076 18.785 -1.518 1.00 95.94 206 HIS A CA 1
ATOM 1638 C C . HIS A 1 206 ? -9.413 18.318 -0.919 1.00 95.94 206 HIS A C 1
ATOM 1640 O O . HIS A 1 206 ? -10.273 19.146 -0.619 1.00 95.94 206 HIS A O 1
ATOM 1646 N N . ASP A 1 207 ? -9.591 17.009 -0.726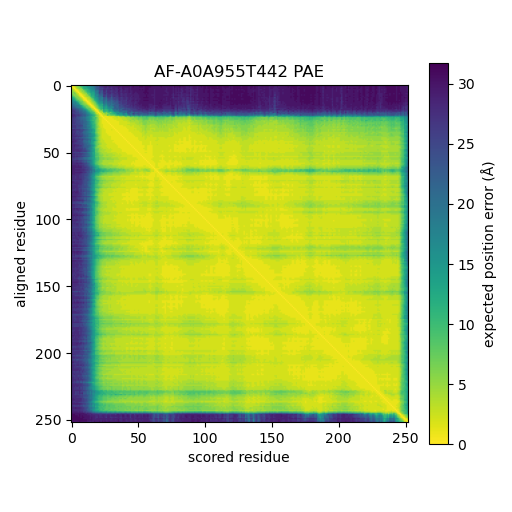 1.00 97.25 207 ASP A N 1
ATOM 1647 C CA . ASP A 1 207 ? -10.754 16.459 -0.041 1.00 97.25 207 ASP A CA 1
ATOM 1648 C C . ASP A 1 207 ? -10.559 16.573 1.486 1.00 97.25 207 ASP A C 1
ATOM 1650 O O . ASP A 1 207 ? -9.611 15.990 2.031 1.00 97.25 207 ASP A O 1
ATOM 1654 N N . PRO A 1 208 ? -11.426 17.321 2.199 1.00 97.25 208 PRO A N 1
ATOM 1655 C CA . PRO A 1 208 ? -11.290 17.522 3.638 1.00 97.25 208 PRO A CA 1
ATOM 1656 C C . PRO A 1 208 ? -11.455 16.230 4.448 1.00 97.25 208 PRO A C 1
ATOM 1658 O O . PRO A 1 208 ? -10.898 16.134 5.541 1.00 97.25 208 PRO A O 1
ATOM 1661 N N . ARG A 1 209 ? -12.129 15.202 3.909 1.00 97.75 209 ARG A N 1
ATOM 1662 C CA . ARG A 1 209 ? -12.346 13.930 4.617 1.00 97.75 209 ARG A CA 1
ATOM 1663 C C . ARG A 1 209 ? -11.030 13.297 5.081 1.00 97.75 209 ARG A C 1
ATOM 1665 O O . ARG A 1 209 ? -10.972 12.721 6.165 1.00 97.75 209 ARG A O 1
ATOM 1672 N N . TYR A 1 210 ? -9.959 13.435 4.294 1.00 98.69 210 TYR A N 1
ATOM 1673 C CA . TYR A 1 210 ? -8.658 12.858 4.634 1.00 98.69 210 TYR A CA 1
ATOM 1674 C C . TYR A 1 210 ? -7.977 13.562 5.808 1.00 98.69 210 TYR A C 1
ATOM 1676 O O . TYR A 1 210 ? -7.423 12.893 6.683 1.00 98.69 210 TYR A O 1
ATOM 1684 N N . ILE A 1 211 ? -8.013 14.900 5.853 1.00 98.44 211 ILE A N 1
ATOM 1685 C CA . ILE A 1 211 ? -7.414 15.636 6.973 1.00 98.44 211 ILE A CA 1
ATOM 1686 C C . ILE A 1 211 ? -8.246 15.467 8.246 1.00 98.44 211 ILE A C 1
ATOM 1688 O O . ILE A 1 211 ? -7.668 15.304 9.319 1.00 98.44 211 ILE A O 1
ATOM 1692 N N . ASP A 1 212 ? -9.574 15.411 8.127 1.00 98.44 212 ASP A N 1
ATOM 1693 C CA . ASP A 1 212 ? -10.473 15.166 9.256 1.00 98.44 212 ASP A CA 1
ATOM 1694 C C . ASP A 1 212 ? -10.173 13.807 9.904 1.00 98.44 212 ASP A C 1
ATOM 1696 O O . ASP A 1 212 ? -9.965 13.723 11.117 1.00 98.44 212 ASP A O 1
ATOM 1700 N N . GLN A 1 213 ? -10.029 12.754 9.095 1.00 98.62 213 GLN A N 1
ATOM 1701 C CA . GLN A 1 213 ? -9.657 11.437 9.603 1.00 98.62 213 GLN A CA 1
ATOM 1702 C C . GLN A 1 213 ? -8.247 11.413 10.214 1.00 98.62 213 GLN A C 1
ATOM 1704 O O . GLN A 1 213 ? -8.039 10.798 11.264 1.00 98.62 213 GLN A O 1
ATOM 1709 N N . ALA A 1 214 ? -7.267 12.081 9.594 1.00 98.69 214 ALA A N 1
ATOM 1710 C CA . ALA A 1 214 ? -5.915 12.168 10.146 1.00 98.69 214 ALA A CA 1
ATOM 1711 C C . ALA A 1 214 ? -5.912 12.861 11.520 1.00 98.69 214 ALA A C 1
ATOM 1713 O O . ALA A 1 214 ? -5.193 12.435 12.427 1.00 98.69 214 ALA A O 1
ATOM 1714 N N . ILE A 1 215 ? -6.753 13.885 11.707 1.00 98.62 215 ILE A N 1
ATOM 1715 C CA . ILE A 1 215 ? -6.962 14.538 13.003 1.00 98.62 215 ILE A CA 1
ATOM 1716 C C . ILE A 1 215 ? -7.603 13.566 13.997 1.00 98.62 215 ILE A C 1
ATOM 1718 O O . ILE A 1 215 ? -7.112 13.474 15.119 1.00 98.62 215 ILE A O 1
ATOM 1722 N N . THR A 1 216 ? -8.632 12.804 13.613 1.00 98.69 216 THR A N 1
ATOM 1723 C CA . THR A 1 216 ? -9.245 11.784 14.487 1.00 98.69 216 THR A CA 1
ATOM 1724 C C . THR A 1 216 ? -8.213 10.780 15.004 1.00 98.69 216 THR A C 1
ATOM 1726 O O . THR A 1 216 ? -8.106 10.588 16.218 1.00 98.69 216 THR A O 1
ATOM 1729 N N . ILE A 1 217 ? -7.391 10.209 14.117 1.00 98.69 217 ILE A N 1
ATOM 1730 C CA . ILE A 1 217 ? -6.320 9.275 14.503 1.00 98.69 217 ILE A CA 1
ATOM 1731 C C . ILE A 1 217 ? -5.294 9.980 15.402 1.00 98.69 217 ILE A C 1
ATOM 1733 O O . ILE A 1 217 ? -4.925 9.464 16.455 1.00 98.69 217 ILE A O 1
ATOM 1737 N N . THR A 1 218 ? -4.862 11.189 15.037 1.00 98.31 218 THR A N 1
ATOM 1738 C CA . THR A 1 218 ? -3.885 11.958 15.824 1.00 98.31 218 THR A CA 1
ATOM 1739 C C . THR A 1 218 ? -4.392 12.225 17.240 1.00 98.31 218 THR A C 1
ATOM 1741 O O . THR A 1 218 ? -3.657 12.024 18.203 1.00 98.31 218 THR A O 1
ATOM 1744 N N . ARG A 1 219 ? -5.655 12.634 17.393 1.00 98.50 219 ARG A N 1
ATOM 1745 C CA . ARG A 1 219 ? -6.262 12.895 18.705 1.00 98.50 219 ARG A CA 1
ATOM 1746 C C . ARG A 1 219 ? -6.326 11.635 19.553 1.00 98.50 219 ARG A C 1
ATOM 1748 O O . ARG A 1 219 ? -5.959 11.694 20.721 1.00 98.50 219 ARG A O 1
ATOM 1755 N N . PHE A 1 220 ? -6.686 10.498 18.961 1.00 98.38 220 PHE A N 1
ATOM 1756 C CA . PHE A 1 220 ? -6.627 9.210 19.649 1.00 98.38 220 PHE A CA 1
ATOM 1757 C C . PHE A 1 220 ? -5.227 8.933 20.220 1.00 98.38 220 PHE A C 1
ATOM 1759 O O . PHE A 1 220 ? -5.088 8.666 21.414 1.00 98.38 220 PHE A O 1
ATOM 1766 N N . TYR A 1 221 ? -4.164 9.111 19.431 1.00 98.00 221 TYR A N 1
ATOM 1767 C CA . TYR A 1 221 ? -2.811 8.881 19.943 1.00 98.00 221 TYR A CA 1
ATOM 1768 C C . TYR A 1 221 ? -2.362 9.910 20.983 1.00 98.00 221 TYR A C 1
ATOM 1770 O O . TYR A 1 221 ? -1.835 9.528 22.026 1.00 98.00 221 TYR A O 1
ATOM 1778 N N . PHE A 1 222 ? -2.563 11.202 20.729 1.00 97.44 222 PHE A N 1
ATOM 1779 C CA . PHE A 1 222 ? -2.049 12.264 21.597 1.00 97.44 222 PHE A CA 1
ATOM 1780 C C . PHE A 1 222 ? -2.840 12.430 22.896 1.00 97.44 222 PHE A C 1
ATOM 1782 O O . PHE A 1 222 ? -2.251 12.742 23.929 1.00 97.44 222 PHE A O 1
ATOM 1789 N N . GLU A 1 223 ? -4.159 12.247 22.859 1.00 97.31 223 GLU A N 1
ATOM 1790 C CA . GLU A 1 223 ? -5.026 12.488 24.014 1.00 97.31 223 GLU A CA 1
ATOM 1791 C C . GLU A 1 223 ? -5.324 11.209 24.815 1.00 97.31 223 GLU A C 1
ATOM 1793 O O . GLU A 1 223 ? -5.770 11.311 25.960 1.00 97.31 223 GLU A O 1
ATOM 1798 N N . GLU A 1 224 ? -5.111 10.014 24.250 1.00 96.19 224 GLU A N 1
ATOM 1799 C CA . GLU A 1 224 ? -5.422 8.740 24.913 1.00 96.19 224 GLU A CA 1
ATOM 1800 C C . GLU A 1 224 ? -4.229 7.794 25.029 1.00 96.19 224 GLU A C 1
ATOM 1802 O O . GLU A 1 224 ? -3.878 7.424 26.149 1.00 96.19 224 GLU A O 1
ATOM 1807 N N . VAL A 1 225 ? -3.600 7.427 23.910 1.00 96.62 225 VAL A N 1
ATOM 1808 C CA . VAL A 1 225 ? -2.577 6.368 23.889 1.00 96.62 225 VAL A CA 1
ATOM 1809 C C . VAL A 1 225 ? -1.273 6.827 24.545 1.00 96.62 225 VAL A C 1
ATOM 1811 O O . VAL A 1 225 ? -0.885 6.305 25.587 1.00 96.62 225 VAL A O 1
ATOM 1814 N N . ILE A 1 226 ? -0.613 7.839 23.973 1.00 95.50 226 ILE A N 1
ATOM 1815 C CA . ILE A 1 226 ? 0.732 8.303 24.360 1.00 95.50 226 ILE A CA 1
ATOM 1816 C C . ILE A 1 226 ? 0.833 8.673 25.853 1.00 95.50 226 ILE A C 1
ATOM 1818 O O . ILE A 1 226 ? 1.806 8.257 26.494 1.00 95.50 226 ILE A O 1
ATOM 1822 N N . PRO A 1 227 ? -0.141 9.395 26.456 1.00 95.81 227 PRO A N 1
ATOM 1823 C CA . PRO A 1 227 ? -0.104 9.716 27.886 1.00 95.81 227 PRO A CA 1
ATOM 1824 C C . PRO A 1 227 ? -0.119 8.489 28.808 1.00 95.81 227 PRO A C 1
ATOM 1826 O O . PRO A 1 227 ? 0.273 8.592 29.969 1.00 95.81 227 PRO A O 1
ATOM 1829 N N . LYS A 1 228 ? -0.581 7.339 28.305 1.00 95.12 228 LYS A N 1
ATOM 1830 C CA . LYS A 1 228 ? -0.790 6.093 29.053 1.00 95.12 228 LYS A CA 1
ATOM 1831 C C . LYS A 1 228 ? 0.162 4.966 28.622 1.00 95.12 228 LYS A C 1
ATOM 1833 O O . LYS A 1 228 ? 0.040 3.844 29.105 1.00 95.12 228 LYS A O 1
ATOM 1838 N N . SER A 1 229 ? 1.114 5.251 27.733 1.00 92.31 229 SER A N 1
ATOM 1839 C CA . SER A 1 229 ? 2.016 4.257 27.137 1.00 92.31 229 SER A CA 1
ATOM 1840 C C . SER A 1 229 ? 3.491 4.679 27.181 1.00 92.31 229 SER A C 1
ATOM 1842 O O . SER A 1 229 ? 4.255 4.434 26.250 1.00 92.31 229 SER A O 1
ATOM 1844 N N . ASN A 1 230 ? 3.913 5.340 28.265 1.00 89.50 230 ASN A N 1
ATOM 1845 C CA . ASN A 1 230 ? 5.294 5.812 28.463 1.00 89.50 230 ASN A CA 1
ATOM 1846 C C . ASN A 1 230 ? 5.821 6.711 27.326 1.00 89.50 230 ASN A C 1
ATOM 1848 O O . ASN A 1 230 ? 7.023 6.758 27.069 1.00 89.50 230 ASN A O 1
ATOM 1852 N N . GLY A 1 231 ? 4.931 7.436 26.643 1.00 90.50 231 GLY A N 1
ATOM 1853 C CA . GLY A 1 231 ? 5.307 8.353 25.572 1.00 90.50 231 GLY A CA 1
ATOM 1854 C C . GLY A 1 231 ? 5.467 7.716 24.187 1.00 90.50 231 GLY A C 1
ATOM 1855 O O . GLY A 1 231 ? 5.827 8.433 23.256 1.00 90.50 231 GLY A O 1
ATOM 1856 N N . LEU A 1 232 ? 5.199 6.415 24.020 1.00 90.06 232 LEU A N 1
ATOM 1857 C CA . LEU A 1 232 ? 5.343 5.706 22.741 1.00 90.06 232 LEU A CA 1
ATOM 1858 C C . LEU A 1 232 ? 4.076 4.917 22.383 1.00 90.06 232 LEU A C 1
ATOM 1860 O O . LEU A 1 232 ? 3.515 4.265 23.261 1.00 90.06 232 LEU A O 1
ATOM 1864 N N . PRO A 1 233 ? 3.618 4.913 21.119 1.00 91.88 233 PRO A N 1
ATOM 1865 C CA . PRO A 1 233 ? 2.537 4.030 20.687 1.00 91.88 233 PRO A CA 1
ATOM 1866 C C . PRO A 1 233 ? 2.888 2.549 20.937 1.00 91.88 233 PRO A C 1
ATOM 1868 O O . PRO A 1 233 ? 3.948 2.107 20.491 1.00 91.88 233 PRO A O 1
ATOM 1871 N N . PRO A 1 234 ? 2.040 1.762 21.626 1.00 93.62 234 PRO A N 1
ATOM 1872 C CA . PRO A 1 234 ? 2.244 0.322 21.743 1.00 93.62 234 PRO A CA 1
ATOM 1873 C C . PRO A 1 234 ? 1.897 -0.377 20.427 1.00 93.62 234 PRO A C 1
ATOM 1875 O O . PRO A 1 234 ? 1.255 0.214 19.559 1.00 93.62 234 PRO A O 1
ATOM 1878 N N . GLN A 1 235 ? 2.272 -1.652 20.283 1.00 92.31 235 GLN A N 1
ATOM 1879 C CA . GLN A 1 235 ? 1.885 -2.438 19.107 1.00 92.31 235 GLN A CA 1
ATOM 1880 C C . GLN A 1 235 ? 0.361 -2.470 18.944 1.00 92.31 235 GLN A C 1
ATOM 1882 O O . GLN A 1 235 ? -0.124 -2.142 17.867 1.00 92.31 235 GLN A O 1
ATOM 1887 N N . THR A 1 236 ? -0.363 -2.764 20.029 1.00 94.50 236 THR A N 1
ATOM 1888 C CA . THR A 1 236 ? -1.831 -2.801 20.069 1.00 94.50 236 THR A CA 1
ATOM 1889 C C . THR A 1 236 ? -2.355 -2.090 21.315 1.00 94.50 236 THR A C 1
ATOM 1891 O O . THR A 1 236 ? -1.750 -2.149 22.392 1.00 94.50 236 THR A O 1
ATOM 1894 N N . TRP A 1 237 ? -3.486 -1.403 21.173 1.00 96.06 237 TRP A N 1
ATOM 1895 C CA . TRP A 1 237 ? -4.190 -0.714 22.252 1.00 96.06 237 TRP A CA 1
ATOM 1896 C C . TRP A 1 237 ? -5.440 -1.477 22.694 1.00 96.06 237 TRP A C 1
ATOM 1898 O O . TRP A 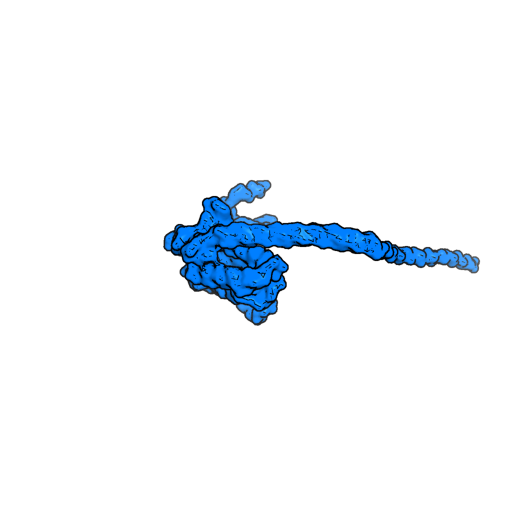1 237 ? -6.270 -1.831 21.863 1.00 96.06 237 TRP A O 1
ATOM 1908 N N . ASN A 1 238 ? -5.631 -1.672 24.001 1.00 95.56 238 ASN A N 1
ATOM 1909 C CA . ASN A 1 238 ? -6.886 -2.198 24.525 1.00 95.56 238 ASN A CA 1
ATOM 1910 C C . ASN A 1 238 ? -7.855 -1.039 24.794 1.00 95.56 238 ASN A C 1
ATOM 1912 O O . ASN A 1 238 ? -7.676 -0.298 25.761 1.00 95.56 238 ASN A O 1
ATOM 1916 N N . 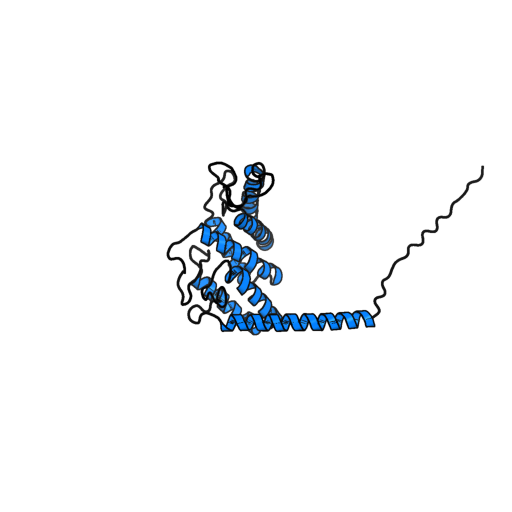LEU A 1 239 ? -8.897 -0.891 23.967 1.00 94.44 239 LEU A N 1
ATOM 1917 C CA . LEU A 1 239 ? -9.883 0.185 24.148 1.00 94.44 239 LEU A CA 1
ATOM 1918 C C . LEU A 1 239 ? -10.687 0.063 25.447 1.00 94.44 239 LEU A C 1
ATOM 1920 O O . LEU A 1 239 ? -11.021 1.078 26.045 1.00 94.44 239 LEU A O 1
ATOM 1924 N N . ALA A 1 240 ? -11.017 -1.154 25.884 1.00 94.06 240 ALA A N 1
ATOM 1925 C CA . ALA A 1 240 ? -11.873 -1.355 27.053 1.00 94.06 240 ALA A CA 1
ATOM 1926 C C . ALA A 1 240 ? -11.144 -1.036 28.366 1.00 94.06 240 ALA A C 1
ATOM 1928 O O . ALA A 1 240 ? -11.736 -0.506 29.303 1.00 94.06 240 ALA A O 1
ATOM 1929 N N . GLU A 1 241 ? -9.858 -1.373 28.431 1.00 94.62 241 GLU A N 1
ATOM 1930 C CA . GLU A 1 241 ? -9.012 -1.159 29.604 1.00 94.62 241 GLU A CA 1
ATOM 1931 C C . GLU A 1 241 ? -8.199 0.143 29.526 1.00 94.62 241 GLU A C 1
ATOM 1933 O O . GLU A 1 241 ? -7.516 0.487 30.490 1.00 94.62 241 GLU A O 1
ATOM 1938 N N . GLU A 1 242 ? -8.259 0.847 28.391 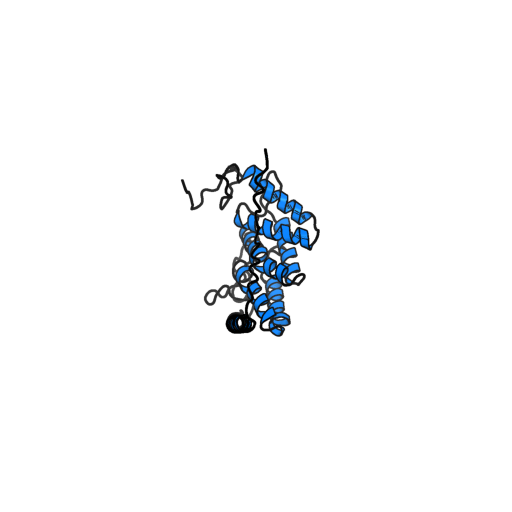1.00 94.62 242 GLU A N 1
ATOM 1939 C CA . GLU A 1 242 ? -7.506 2.067 28.084 1.00 94.62 242 GLU A CA 1
ATOM 1940 C C . GLU A 1 242 ? -6.008 1.954 28.410 1.00 94.62 242 GLU A C 1
ATOM 1942 O O . GLU A 1 242 ? -5.406 2.849 29.015 1.00 94.62 242 GLU A O 1
ATOM 1947 N N . LYS A 1 243 ? -5.400 0.832 28.020 1.00 94.38 243 LYS A N 1
ATOM 1948 C CA . LYS A 1 243 ? -3.983 0.543 28.261 1.00 94.38 243 LYS A CA 1
ATOM 1949 C C . LYS A 1 243 ? -3.373 -0.230 27.086 1.00 94.38 243 LYS A C 1
ATOM 1951 O O . LYS A 1 243 ? -4.115 -0.835 26.308 1.00 94.38 243 LYS A O 1
ATOM 1956 N N . PRO A 1 244 ? -2.035 -0.262 26.954 1.00 93.94 244 PRO A N 1
ATOM 1957 C CA . PRO A 1 244 ? -1.377 -1.156 26.008 1.00 93.94 244 PRO A CA 1
ATOM 1958 C C . PRO A 1 244 ? -1.823 -2.607 26.218 1.00 93.94 244 PRO A C 1
ATOM 1960 O O . PRO A 1 244 ? -1.838 -3.083 27.357 1.00 93.94 244 PRO A O 1
ATOM 1963 N N . GLU A 1 245 ? -2.146 -3.327 25.141 1.00 89.19 245 GLU A N 1
ATOM 1964 C CA . GLU A 1 245 ? -2.242 -4.783 25.253 1.00 89.19 245 GLU A CA 1
ATOM 1965 C C . GLU A 1 245 ? -0.857 -5.350 25.568 1.00 89.19 245 GLU A C 1
ATOM 1967 O O . GLU A 1 245 ? 0.152 -4.941 24.988 1.00 89.19 245 GLU A O 1
ATOM 1972 N N . LEU A 1 246 ? -0.801 -6.290 26.511 1.00 68.69 246 LEU A N 1
ATOM 1973 C CA . LEU A 1 246 ? 0.435 -6.977 26.873 1.00 68.69 246 LEU A CA 1
ATOM 1974 C C . LEU A 1 246 ? 0.840 -7.927 25.731 1.00 68.69 246 LEU A C 1
ATOM 1976 O O . LEU A 1 246 ? 0.485 -9.102 25.733 1.00 68.69 246 LEU A O 1
ATOM 1980 N N . GLY A 1 247 ? 1.579 -7.398 24.752 1.00 58.22 247 GLY A N 1
ATOM 1981 C CA . GLY A 1 247 ? 2.287 -8.140 23.703 1.00 58.22 247 GLY A CA 1
ATOM 1982 C C . GLY A 1 247 ? 3.796 -8.240 23.978 1.00 58.22 247 GLY A C 1
ATOM 1983 O O . GLY A 1 247 ? 4.321 -7.499 24.800 1.00 58.22 247 GLY A O 1
ATOM 1984 N N . TYR A 1 248 ? 4.488 -9.162 23.289 1.00 44.25 248 TYR A N 1
ATOM 1985 C CA . TYR A 1 248 ? 5.838 -9.736 23.526 1.00 44.25 248 TYR A CA 1
ATOM 1986 C C . TYR A 1 248 ? 7.010 -8.842 24.002 1.00 44.25 248 TYR A C 1
ATOM 1988 O O . TYR A 1 248 ? 8.036 -9.386 24.411 1.00 44.25 248 TYR A O 1
ATOM 1996 N N . PHE A 1 249 ? 6.900 -7.517 23.998 1.00 40.28 249 PHE A N 1
ATOM 1997 C CA . PHE A 1 249 ? 7.945 -6.598 24.447 1.00 40.28 249 PHE A CA 1
ATOM 1998 C C . PHE A 1 249 ? 7.516 -5.821 25.695 1.00 40.28 249 PHE A C 1
ATOM 2000 O O . PHE A 1 249 ? 7.285 -4.616 25.659 1.00 40.28 249 PHE A O 1
ATOM 2007 N N . ASN A 1 250 ? 7.482 -6.513 26.834 1.00 40.31 250 ASN A N 1
ATOM 2008 C CA . ASN A 1 250 ? 7.612 -5.848 28.128 1.00 40.31 250 ASN A CA 1
ATOM 2009 C C . ASN A 1 250 ? 9.086 -5.480 28.328 1.00 40.31 250 ASN A C 1
ATOM 2011 O O . ASN A 1 250 ? 9.877 -6.308 28.783 1.00 40.31 250 ASN A O 1
ATOM 2015 N N . LEU A 1 251 ? 9.464 -4.246 28.002 1.00 38.16 251 LEU A N 1
ATOM 2016 C CA . LEU A 1 251 ? 10.593 -3.626 28.689 1.00 38.16 251 LEU A CA 1
ATOM 2017 C C . LEU A 1 251 ? 10.040 -3.048 29.991 1.00 38.16 251 LEU A C 1
ATOM 2019 O O . LEU A 1 251 ? 9.370 -2.016 29.990 1.00 38.16 251 LEU A O 1
ATOM 2023 N N . ALA A 1 252 ? 10.243 -3.821 31.059 1.00 37.91 252 ALA A N 1
ATOM 2024 C CA . ALA A 1 252 ? 10.097 -3.381 32.441 1.00 37.91 252 ALA A CA 1
ATOM 2025 C C . ALA A 1 252 ? 11.051 -2.220 32.759 1.00 37.91 252 ALA A C 1
ATOM 2027 O O . ALA A 1 252 ? 12.147 -2.176 32.150 1.00 37.91 252 ALA A O 1
#

Secondary structure (DSSP, 8-state):
--------------------HHHHHHHHHHHHHHHHHHHHHHHHHHHHHHTT--TTT-PPPSBTTB-SB-IIIIIIIIHHHHHHHHHHH-HHHIIIIIHHHHHHHHHHHEEETTEE--B-TTSSBSSSS--HHHHHHHHHHIIIIIIHHHHHHH-SSHHHHHHHHHHHHHHHT--EEETTEEES-SBHHHHHHHHHHHHHHHHHH--HHHHHHHHHHHHHIIIIIGGGTTTS--SBEETTTTEE---S----

Mean predicted aligned error: 7.22 Å

Foldseek 3Di:
DDDDDDDDDPDDPPPPPPPDPVNVVVVVVVVVVVVVVVLVVLVVLLVVQQVLQQPQLSFTALDPVGSKAALLRRLQPNLQSSLVSCVPNPVVCNVPSSVVNVVSQQVAQQDPQLQGAIFHRNGDGPDPDDDQLSSLLSLLSNLQRHLVVSCVVPPDDVSVVSSVRSLVVLVVPQPDQDPLGGDSFQFPNSLVSLLRRLVVCCVNPVDVVSVSRNVSSVCCCPVQACVQAVNDHARGADRVVSHHDDDDDPPD

Nearest PDB structures (foldseek):
  5zig-assembly3_C  TM=6.008E-01  e=4.818E-04  Spirochaeta thermophila DSM 6192
  4mu9-assembly2_B  TM=6.614E-01  e=3.711E-03  Bacteroides thetaiotaomicron VPI-5482
  6f04-assembly1_A-2  TM=5.315E-01  e=5.081E-03  Nostoc sp. KVJ10
  4d4c-assembly2_B  TM=5.446E-01  e=1.525E-02  Niallia circulans
  2gz6-assembly1_B  TM=5.981E-01  e=7.728E-02  Anabaena sp. CH1

pLDDT: mean 91.33, std 16.09, range [37.91, 98.88]

Solvent-accessible surface area (backbone atoms only — not comparable to full-atom values): 13839 Å² total; per-residue (Å²): 142,83,83,87,81,83,83,80,81,81,80,80,80,79,81,74,82,75,74,48,69,67,60,53,48,52,49,51,52,54,52,47,51,54,52,50,51,52,47,54,51,43,47,50,54,41,50,60,47,62,77,52,33,32,89,71,50,53,43,47,30,52,43,102,89,40,58,29,30,31,33,56,44,18,48,8,72,39,49,37,59,39,40,54,39,23,58,76,69,37,54,70,46,29,74,41,60,42,52,50,35,52,54,40,43,57,72,58,21,43,71,57,90,51,28,32,39,37,24,28,64,76,48,57,58,62,61,91,66,92,51,68,67,59,26,44,43,20,35,35,37,21,32,40,64,9,28,40,59,49,24,75,75,69,42,91,46,75,54,35,56,50,32,50,46,31,50,54,36,42,64,73,61,30,76,42,80,49,102,64,47,66,31,72,49,57,35,42,62,50,48,52,33,44,47,55,44,25,56,51,47,22,69,76,67,66,44,64,69,32,48,54,51,38,48,31,52,48,46,46,40,66,75,53,44,22,83,58,38,92,72,41,80,48,70,35,52,32,79,92,77,68,35,62,50,95,56,99,76,79,81,126